Protein AF-G2FXN4-F1 (afdb_monomer)

Radius of gyration: 16.44 Å; Cα contacts (8 Å, |Δi|>4): 459; chains: 1; bounding box: 40×31×46 Å

Solvent-accessible surface area (backbone atoms only — not comparable to full-atom values): 11048 Å² total; per-residue (Å²): 76,41,42,59,73,69,51,55,49,82,74,48,54,89,71,35,27,31,39,30,45,92,84,80,50,72,44,80,38,44,33,86,37,68,79,43,99,90,43,38,45,40,48,39,31,70,80,69,61,80,65,40,38,39,34,42,66,43,56,51,31,51,54,45,22,31,62,72,66,74,49,78,73,44,59,73,35,22,37,45,96,53,98,44,41,26,31,22,12,27,25,36,30,31,38,35,54,93,36,25,49,55,59,50,53,54,30,38,46,75,33,65,45,48,32,43,33,42,28,36,31,83,98,64,55,38,77,40,43,32,66,79,44,51,37,37,40,42,39,52,85,70,82,61,85,43,51,92,61,48,42,76,60,55,67,40,90,54,102,81,66,78,78,67,56,44,44,32,41,28,40,67,99,46,79,38,61,38,95,62,90,47,49,72,68,54,45,52,50,38,40,74,70,54,57,76,66,66,16,45,48,54,95

Structure (mmCIF, N/CA/C/O backbone):
data_AF-G2FXN4-F1
#
_entry.id   AF-G2FXN4-F1
#
loop_
_atom_site.group_PDB
_atom_site.id
_atom_site.type_symbol
_atom_site.label_atom_id
_atom_site.label_alt_id
_atom_site.label_comp_id
_atom_site.label_asym_id
_atom_site.label_entity_id
_atom_site.label_seq_id
_atom_site.pdbx_PDB_ins_code
_atom_site.Cartn_x
_atom_site.Cartn_y
_atom_site.Cartn_z
_atom_site.occupancy
_atom_site.B_iso_or_equiv
_atom_site.auth_seq_id
_atom_site.auth_comp_id
_atom_site.auth_asym_id
_atom_site.auth_atom_id
_atom_site.pdbx_PDB_model_num
ATOM 1 N N . MET A 1 1 ? 15.558 4.363 -4.925 1.00 64.88 1 MET A N 1
ATOM 2 C CA . MET A 1 1 ? 15.495 4.259 -6.384 1.00 64.88 1 MET A CA 1
ATOM 3 C C . MET A 1 1 ? 14.189 3.609 -6.828 1.00 64.88 1 MET A C 1
ATOM 5 O O . MET A 1 1 ? 14.119 2.418 -7.141 1.00 64.88 1 MET A O 1
ATOM 9 N N . GLY A 1 2 ? 13.148 4.441 -6.868 1.00 72.94 2 GLY A N 1
ATOM 10 C CA . GLY A 1 2 ? 11.853 4.092 -7.426 1.00 72.94 2 GLY A CA 1
ATOM 11 C C . GLY A 1 2 ? 11.863 4.111 -8.954 1.00 72.94 2 GLY A C 1
ATOM 12 O O . GLY A 1 2 ? 12.890 4.226 -9.622 1.00 72.94 2 GLY A O 1
ATOM 13 N N . ILE A 1 3 ? 10.685 3.992 -9.548 1.00 83.19 3 ILE A N 1
ATOM 14 C CA . ILE A 1 3 ? 10.522 3.814 -10.998 1.00 83.19 3 ILE A CA 1
ATOM 15 C C . ILE A 1 3 ? 10.944 5.055 -11.769 1.00 83.19 3 ILE A C 1
ATOM 17 O O . ILE A 1 3 ? 11.591 4.939 -12.811 1.00 83.19 3 ILE A O 1
ATOM 21 N N . LYS A 1 4 ? 10.592 6.230 -11.242 1.00 81.75 4 LYS A N 1
ATOM 22 C CA . LYS A 1 4 ? 10.960 7.528 -11.809 1.00 81.75 4 LYS A CA 1
ATOM 23 C C . LYS A 1 4 ? 12.482 7.678 -11.890 1.00 81.75 4 LYS A C 1
ATOM 25 O O . LYS A 1 4 ? 13.001 8.102 -12.916 1.00 81.75 4 LYS A O 1
ATOM 30 N N . ASP A 1 5 ? 13.183 7.218 -10.861 1.00 74.56 5 ASP A N 1
ATOM 31 C CA . ASP A 1 5 ? 14.624 7.400 -10.658 1.00 74.56 5 ASP A CA 1
ATOM 32 C C . ASP A 1 5 ? 15.475 6.581 -11.637 1.00 74.56 5 ASP A C 1
ATOM 34 O O . ASP A 1 5 ? 16.621 6.916 -11.912 1.00 74.56 5 ASP A O 1
ATOM 38 N N . THR A 1 6 ? 14.912 5.498 -12.172 1.00 78.75 6 THR A N 1
ATOM 39 C CA . THR A 1 6 ? 15.615 4.582 -13.088 1.00 78.75 6 THR A CA 1
ATOM 40 C C . THR A 1 6 ? 15.389 4.890 -14.563 1.00 78.75 6 THR A C 1
ATOM 42 O O . THR A 1 6 ? 15.918 4.188 -15.421 1.00 78.75 6 THR A O 1
ATOM 45 N N . GLY A 1 7 ? 14.553 5.881 -14.885 1.00 83.88 7 GLY A N 1
ATOM 46 C CA . GLY A 1 7 ? 14.158 6.162 -16.266 1.00 83.88 7 GLY A CA 1
ATOM 47 C C . GLY A 1 7 ? 13.226 5.111 -16.885 1.00 83.88 7 GLY A C 1
ATOM 48 O O . GLY A 1 7 ? 12.878 5.245 -18.056 1.00 83.88 7 GLY A O 1
ATOM 49 N N . CYS A 1 8 ? 12.752 4.109 -16.123 1.00 89.12 8 CYS A N 1
ATOM 50 C CA . CYS A 1 8 ? 11.816 3.083 -16.616 1.00 89.12 8 CYS A CA 1
ATOM 51 C C . CYS A 1 8 ? 10.561 3.687 -17.277 1.00 89.12 8 CYS A C 1
ATOM 53 O O . CYS A 1 8 ? 9.948 3.061 -18.138 1.00 89.12 8 CYS A O 1
ATOM 55 N N . LEU A 1 9 ? 10.157 4.894 -16.868 1.00 92.19 9 LEU A N 1
ATOM 56 C CA . LEU A 1 9 ? 8.977 5.575 -17.400 1.00 92.19 9 LEU A CA 1
ATOM 57 C C . LEU A 1 9 ? 9.149 6.086 -18.838 1.00 92.19 9 LEU A C 1
ATOM 59 O O . LEU A 1 9 ? 8.148 6.237 -19.534 1.00 92.19 9 LEU A O 1
ATOM 63 N N . ASN A 1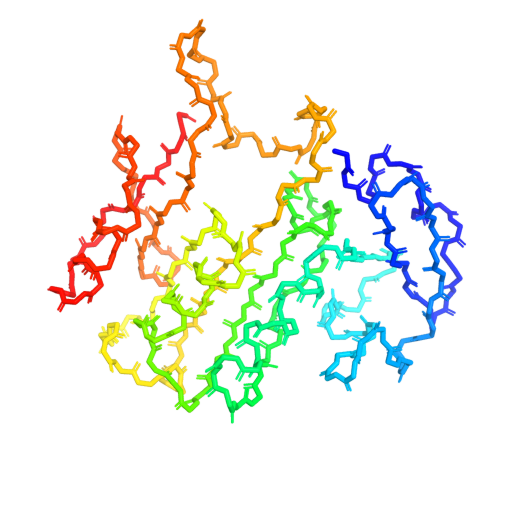 10 ? 10.382 6.315 -19.301 1.00 92.00 10 ASN A N 1
ATOM 64 C CA . ASN A 1 10 ? 10.663 6.934 -20.604 1.00 92.00 10 ASN A CA 1
ATOM 65 C C . ASN A 1 10 ? 10.249 6.061 -21.798 1.00 92.00 10 ASN A C 1
ATOM 67 O O . ASN A 1 10 ? 10.149 6.551 -22.919 1.00 92.00 10 ASN A O 1
ATOM 71 N N . HIS A 1 11 ? 10.019 4.770 -21.562 1.00 89.56 11 HIS A N 1
ATOM 72 C CA . HIS A 1 11 ? 9.787 3.776 -22.608 1.00 89.56 11 HIS A CA 1
ATOM 73 C C . HIS A 1 11 ? 8.454 3.036 -22.447 1.00 89.56 11 HI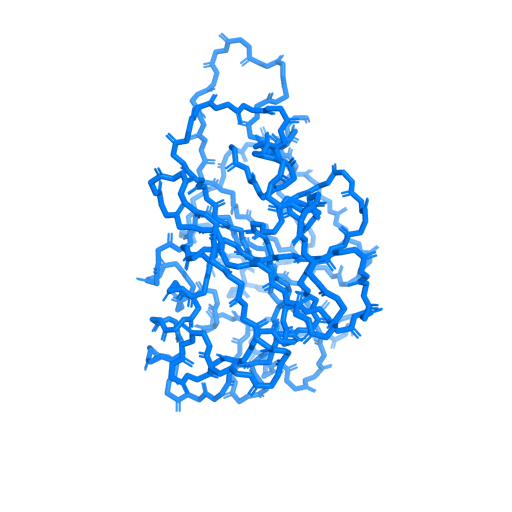S A C 1
ATOM 75 O O . HIS A 1 11 ? 8.253 2.002 -23.078 1.00 89.56 11 HIS A O 1
ATOM 81 N N . VAL A 1 12 ? 7.547 3.529 -21.597 1.00 94.88 12 VAL A N 1
ATOM 82 C CA . VAL A 1 12 ? 6.250 2.880 -21.355 1.00 94.88 12 VAL A CA 1
ATOM 83 C C . VAL A 1 12 ? 5.325 3.111 -22.557 1.00 94.88 12 VAL A C 1
ATOM 85 O O . VAL A 1 12 ? 5.000 4.262 -22.837 1.00 94.88 12 VAL A O 1
ATOM 88 N N . PRO A 1 13 ? 4.850 2.061 -23.254 1.00 95.12 13 PRO A N 1
ATOM 89 C CA . PRO A 1 13 ? 3.877 2.220 -24.336 1.00 95.12 13 PRO A CA 1
ATOM 90 C C . PRO A 1 13 ? 2.484 2.632 -23.825 1.00 95.12 13 PRO A C 1
ATOM 92 O O . PRO A 1 13 ? 2.124 2.374 -22.676 1.00 95.12 13 PRO A O 1
ATOM 95 N N . TYR A 1 14 ? 1.649 3.220 -24.687 1.00 94.81 14 TYR A N 1
ATOM 96 C CA . TYR A 1 14 ? 0.238 3.474 -24.361 1.00 94.81 14 TYR A CA 1
ATOM 97 C C . TYR A 1 14 ? -0.525 2.169 -24.086 1.00 94.81 14 TYR A C 1
ATOM 99 O O . TY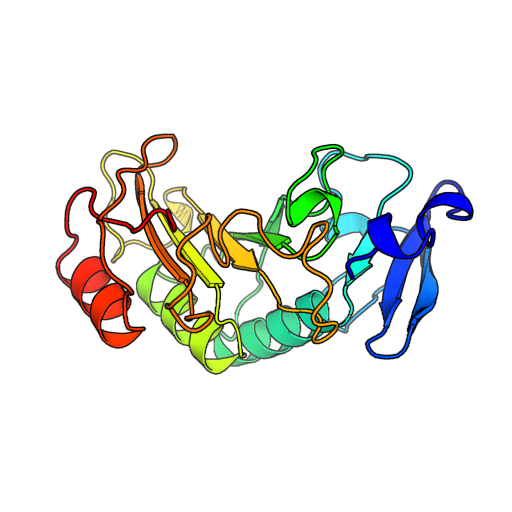R A 1 14 ? -0.375 1.188 -24.812 1.00 94.81 14 TYR A O 1
ATOM 107 N N . GLY A 1 15 ? -1.370 2.164 -23.048 1.00 96.44 15 GLY A N 1
ATOM 108 C CA . GLY A 1 15 ? -2.106 0.971 -22.594 1.00 96.44 15 GLY A CA 1
ATOM 109 C C . GLY A 1 15 ? -1.265 -0.022 -21.782 1.00 96.44 15 GLY A C 1
ATOM 110 O O . GLY A 1 15 ? -1.709 -1.147 -21.521 1.00 96.44 15 GLY A O 1
ATOM 111 N N . TYR A 1 16 ? -0.046 0.381 -21.415 1.00 98.19 16 TYR A N 1
ATOM 112 C CA . TYR A 1 16 ? 0.859 -0.367 -20.560 1.00 98.19 16 TYR A CA 1
ATOM 113 C C . TYR A 1 16 ? 1.250 0.467 -19.339 1.00 98.19 16 TYR A C 1
ATOM 115 O O . TYR A 1 16 ? 1.273 1.700 -19.369 1.00 98.19 16 TYR A O 1
ATOM 123 N N . GLY A 1 17 ? 1.629 -0.240 -18.282 1.00 97.75 17 GLY A N 1
ATOM 124 C CA . GLY A 1 17 ? 2.395 0.296 -17.169 1.00 97.75 17 GLY A CA 1
ATOM 125 C C . GLY A 1 17 ? 3.693 -0.487 -16.991 1.00 97.75 17 GLY A C 1
ATOM 126 O O . GLY A 1 17 ? 3.865 -1.567 -17.566 1.00 97.75 17 GLY A O 1
ATOM 127 N N . VAL A 1 18 ? 4.617 0.053 -16.199 1.00 97.38 18 VAL A N 1
ATOM 128 C CA . VAL A 1 18 ? 5.883 -0.624 -15.888 1.00 97.38 18 VAL A CA 1
ATOM 129 C C . VAL A 1 18 ? 5.902 -1.177 -14.465 1.00 97.38 18 VAL A C 1
ATOM 131 O O . VAL A 1 18 ? 5.624 -0.470 -13.500 1.00 97.38 18 VAL A O 1
ATOM 134 N N . LEU A 1 19 ? 6.263 -2.449 -14.338 1.00 96.44 19 LEU A N 1
ATOM 135 C CA . LEU A 1 19 ? 6.638 -3.094 -13.090 1.00 96.44 19 LEU A CA 1
ATOM 136 C C . LEU A 1 19 ? 8.161 -3.060 -12.967 1.00 96.44 19 LEU A C 1
ATOM 138 O O . LEU A 1 19 ? 8.889 -3.576 -13.818 1.00 96.44 19 LEU A O 1
ATOM 142 N N . ARG A 1 20 ? 8.647 -2.448 -11.899 1.00 93.38 20 ARG A N 1
ATOM 143 C CA . ARG A 1 20 ? 10.072 -2.317 -11.605 1.00 93.38 20 ARG A CA 1
ATOM 144 C C . ARG A 1 20 ? 10.508 -3.445 -10.678 1.00 93.38 20 ARG A C 1
ATOM 146 O O . ARG A 1 20 ? 10.045 -3.503 -9.547 1.00 93.38 20 ARG A O 1
ATOM 153 N N . SER A 1 21 ? 11.416 -4.306 -11.124 1.00 90.50 21 SER A N 1
ATOM 154 C CA . SER A 1 21 ? 11.922 -5.408 -10.297 1.00 90.50 21 SER A CA 1
ATOM 155 C C . SER A 1 21 ? 12.959 -4.963 -9.269 1.00 90.50 21 SER A C 1
ATOM 157 O O . SER A 1 21 ? 13.590 -3.914 -9.429 1.00 90.50 21 SER A O 1
ATOM 159 N N . TYR A 1 22 ? 13.181 -5.804 -8.254 1.00 84.50 22 TYR A N 1
ATOM 160 C CA . TYR A 1 22 ? 14.176 -5.609 -7.186 1.00 84.50 22 TYR A CA 1
ATOM 161 C C . TYR A 1 22 ? 15.592 -5.303 -7.702 1.00 84.50 22 TYR A C 1
ATOM 163 O O . TYR A 1 22 ? 16.347 -4.589 -7.058 1.00 84.50 22 TYR A O 1
ATOM 171 N N . ASN A 1 23 ? 15.959 -5.840 -8.867 1.00 83.94 23 ASN A N 1
ATOM 172 C CA . ASN A 1 23 ? 17.330 -5.857 -9.382 1.00 83.94 23 ASN A CA 1
ATOM 173 C C . ASN A 1 23 ? 17.664 -4.780 -10.423 1.00 83.94 23 ASN A C 1
ATOM 175 O O . ASN A 1 23 ? 18.668 -4.918 -11.116 1.00 83.94 23 ASN A O 1
ATOM 179 N N . GLY A 1 24 ? 16.818 -3.781 -10.653 1.00 84.19 24 GLY A N 1
ATOM 180 C CA . GLY A 1 24 ? 17.130 -2.829 -11.724 1.00 84.19 24 GLY A CA 1
ATOM 181 C C . GLY A 1 24 ? 16.502 -3.148 -13.100 1.00 84.19 24 GLY A C 1
ATOM 182 O O . GLY A 1 24 ? 16.633 -2.346 -14.018 1.00 84.19 24 GLY A O 1
ATOM 183 N N . LYS A 1 25 ? 15.684 -4.199 -13.269 1.00 90.69 25 LYS A N 1
ATOM 184 C CA . LYS A 1 25 ? 14.934 -4.432 -14.529 1.00 90.69 25 LYS A CA 1
ATOM 185 C C . LYS A 1 25 ? 13.533 -3.799 -14.597 1.00 90.69 25 LYS A C 1
ATOM 187 O O . LYS A 1 25 ? 12.820 -3.777 -13.596 1.00 90.69 25 LYS A O 1
ATOM 192 N N . CYS A 1 26 ? 13.158 -3.280 -15.767 1.00 93.69 26 CYS A N 1
ATOM 193 C CA . CYS A 1 26 ? 11.828 -2.734 -16.060 1.00 93.69 26 CYS A CA 1
ATOM 194 C C . CYS A 1 26 ? 11.036 -3.761 -16.888 1.00 93.69 26 CYS A C 1
ATOM 196 O O . CYS A 1 26 ? 11.514 -4.205 -17.932 1.00 93.69 26 CYS A O 1
ATOM 198 N N . HIS A 1 27 ? 9.831 -4.118 -16.454 1.00 96.06 27 HIS A N 1
ATOM 199 C CA . HIS A 1 27 ? 8.947 -5.049 -17.155 1.00 96.06 27 HIS A CA 1
ATOM 200 C C . HIS A 1 27 ? 7.638 -4.349 -17.516 1.00 96.06 27 HIS A C 1
ATOM 202 O O . HIS A 1 27 ? 6.994 -3.769 -16.649 1.00 96.06 27 HIS A O 1
ATOM 208 N N . TYR A 1 28 ? 7.218 -4.409 -18.777 1.00 97.19 28 TYR A N 1
ATOM 209 C CA . TYR A 1 28 ? 6.005 -3.728 -19.237 1.00 97.19 28 TYR A CA 1
ATOM 210 C C . TYR A 1 28 ? 4.825 -4.694 -19.265 1.00 97.19 28 TYR A C 1
ATOM 212 O O . TYR A 1 28 ? 4.910 -5.775 -19.846 1.00 97.19 28 TYR A O 1
ATOM 220 N N . TYR A 1 29 ? 3.714 -4.283 -18.666 1.00 98.25 29 TYR A N 1
ATOM 221 C CA . TYR A 1 29 ? 2.488 -5.070 -18.577 1.00 98.25 29 TYR A CA 1
ATOM 222 C C . TYR A 1 29 ? 1.331 -4.283 -19.170 1.00 98.25 29 TYR A C 1
ATOM 224 O O . TYR A 1 29 ? 1.215 -3.081 -18.928 1.00 98.25 29 TYR A O 1
ATOM 232 N N . ARG A 1 30 ? 0.451 -4.960 -19.917 1.00 98.25 30 ARG A N 1
ATOM 233 C CA . ARG A 1 30 ? -0.806 -4.343 -20.361 1.00 98.25 30 ARG A CA 1
ATOM 234 C C . ARG A 1 30 ? -1.637 -3.962 -19.141 1.00 98.25 30 ARG A C 1
ATOM 236 O O . ARG A 1 30 ? -1.668 -4.706 -18.164 1.00 98.25 30 ARG A O 1
ATOM 243 N N . ASP A 1 31 ? -2.404 -2.885 -19.234 1.00 97.56 31 ASP A N 1
ATOM 244 C CA . ASP A 1 31 ? -3.248 -2.383 -18.141 1.00 97.56 31 ASP A CA 1
ATOM 245 C C . ASP A 1 31 ? -4.131 -3.467 -17.490 1.00 97.56 31 ASP A C 1
ATOM 247 O O . ASP A 1 31 ? -4.274 -3.530 -16.268 1.00 97.56 31 ASP A O 1
ATOM 251 N N . ASN A 1 32 ? -4.708 -4.360 -18.298 1.00 97.50 32 ASN A N 1
ATOM 252 C CA . ASN A 1 32 ? -5.589 -5.434 -17.826 1.00 97.50 32 ASN A CA 1
ATOM 253 C C . ASN A 1 32 ? -4.862 -6.742 -17.467 1.00 97.50 32 ASN A C 1
ATOM 255 O O . ASN A 1 32 ? -5.521 -7.700 -17.056 1.00 97.50 32 ASN A O 1
ATOM 259 N N . GLN A 1 33 ? -3.541 -6.803 -17.632 1.00 98.25 33 GLN A N 1
ATOM 260 C CA . GLN A 1 33 ? -2.742 -7.981 -17.322 1.00 98.25 33 GLN A CA 1
ATOM 261 C C . GLN A 1 33 ? -2.495 -8.074 -15.816 1.00 98.25 33 GLN A C 1
ATOM 263 O O . GLN A 1 33 ? -2.213 -7.076 -15.147 1.00 98.25 33 GLN A O 1
ATOM 268 N N . HIS A 1 34 ? -2.593 -9.293 -15.290 1.00 98.25 34 HIS A N 1
ATOM 269 C CA . HIS A 1 34 ? -2.196 -9.593 -13.922 1.00 98.25 34 HIS A CA 1
ATOM 270 C C . HIS A 1 34 ? -0.680 -9.466 -13.784 1.00 98.25 34 HIS A C 1
ATOM 272 O O . HIS A 1 34 ? 0.069 -10.133 -14.496 1.00 98.25 34 HIS A O 1
ATOM 278 N N . ILE A 1 35 ? -0.248 -8.618 -12.854 1.00 97.50 35 ILE A N 1
ATOM 279 C CA . ILE A 1 35 ? 1.154 -8.522 -12.427 1.00 97.50 35 ILE A CA 1
ATOM 280 C C . ILE A 1 35 ? 1.416 -9.402 -11.203 1.00 97.50 35 ILE A C 1
ATOM 282 O O . ILE A 1 35 ? 2.541 -9.848 -10.985 1.00 97.50 35 ILE A O 1
ATOM 286 N N . ARG A 1 36 ? 0.352 -9.707 -10.449 1.00 97.31 36 ARG A N 1
ATOM 287 C CA . ARG A 1 36 ? 0.251 -10.780 -9.455 1.00 97.31 36 ARG A CA 1
ATOM 288 C C . ARG A 1 36 ? -1.140 -11.403 -9.508 1.00 97.31 36 ARG A C 1
ATOM 290 O O . ARG A 1 36 ? -2.057 -10.838 -10.104 1.00 97.31 36 ARG A O 1
ATOM 297 N N . HIS A 1 37 ? -1.303 -12.563 -8.869 1.00 96.44 37 HIS A N 1
ATOM 298 C CA . HIS A 1 37 ? -2.541 -13.352 -8.913 1.00 96.44 37 HIS A CA 1
ATOM 299 C C . HIS A 1 37 ? -3.796 -12.503 -8.660 1.00 96.44 37 HIS A C 1
ATOM 301 O O . HIS A 1 37 ? -4.785 -12.614 -9.375 1.00 96.44 37 HIS A O 1
ATOM 307 N N . ASN A 1 38 ? -3.717 -11.585 -7.698 1.00 98.00 38 ASN A N 1
ATOM 308 C CA . ASN A 1 38 ? -4.847 -10.782 -7.256 1.00 98.00 38 ASN A CA 1
ATOM 309 C C . ASN A 1 38 ? -4.822 -9.311 -7.696 1.00 98.00 38 ASN A C 1
ATOM 311 O O . ASN A 1 38 ? -5.729 -8.580 -7.302 1.00 98.00 38 ASN A O 1
ATOM 315 N N . PHE A 1 39 ? -3.816 -8.888 -8.469 1.00 98.38 39 PHE A N 1
ATOM 316 C CA . PHE A 1 39 ? -3.625 -7.487 -8.849 1.00 98.38 39 PHE A CA 1
ATOM 317 C C . PHE A 1 39 ? -3.240 -7.335 -10.323 1.00 98.38 39 PHE A C 1
ATOM 319 O O . PHE A 1 39 ? -2.295 -7.962 -10.818 1.00 98.38 39 PHE A O 1
ATOM 326 N N . LYS A 1 40 ? -3.957 -6.457 -11.020 1.00 98.44 40 LYS A N 1
ATOM 327 C CA . LYS A 1 40 ? -3.689 -6.023 -12.395 1.00 98.44 40 LYS A CA 1
ATOM 328 C C . LYS A 1 40 ? -2.896 -4.723 -12.414 1.00 98.44 40 LYS A C 1
ATOM 330 O O . LYS A 1 40 ? -3.004 -3.912 -11.498 1.00 98.44 40 LYS A O 1
ATOM 335 N N . MET A 1 41 ? -2.152 -4.491 -13.497 1.00 98.19 41 MET A N 1
ATOM 336 C CA . MET A 1 41 ? -1.300 -3.302 -13.635 1.00 98.19 41 MET A CA 1
ATOM 337 C C . MET A 1 41 ? -2.078 -1.990 -13.428 1.00 98.19 41 MET A C 1
ATOM 339 O O . MET A 1 41 ? -1.657 -1.135 -12.648 1.00 98.19 41 MET A O 1
ATOM 343 N N . LYS A 1 42 ? -3.258 -1.858 -14.046 1.00 97.69 42 LYS A N 1
ATOM 344 C CA . LYS A 1 42 ? -4.071 -0.632 -13.975 1.00 97.69 42 LYS A CA 1
ATOM 345 C C . LYS A 1 42 ? -4.569 -0.262 -12.579 1.00 97.69 42 LYS A C 1
ATOM 347 O O . LYS A 1 42 ? -4.938 0.889 -12.365 1.00 97.69 42 LYS A O 1
ATOM 352 N N . GLU A 1 43 ? -4.627 -1.212 -11.643 1.00 98.25 43 GLU A N 1
ATOM 353 C CA . GLU A 1 43 ? -5.105 -0.946 -10.276 1.00 98.25 43 GLU A CA 1
ATOM 354 C C . GLU A 1 43 ? -4.189 0.043 -9.551 1.00 98.25 43 GLU A C 1
ATOM 356 O O . GLU A 1 43 ? -4.644 0.833 -8.732 1.00 98.25 43 GLU A O 1
ATOM 361 N N . PHE A 1 44 ? -2.915 0.087 -9.940 1.00 97.88 44 PHE A N 1
ATOM 362 C CA . PHE A 1 44 ? -1.932 1.037 -9.431 1.00 97.88 44 PHE A CA 1
ATOM 363 C C . PHE A 1 44 ? -1.961 2.385 -10.159 1.00 97.88 44 PHE A C 1
ATOM 365 O O . PHE A 1 44 ? -1.082 3.212 -9.943 1.00 97.88 44 PHE A O 1
ATOM 372 N N . ASN A 1 45 ? -2.952 2.642 -11.016 1.00 96.75 45 ASN A N 1
ATOM 373 C CA . ASN A 1 45 ? -3.118 3.912 -11.719 1.00 96.75 45 ASN A CA 1
ATOM 374 C C . ASN A 1 45 ? -4.597 4.309 -11.872 1.00 96.75 45 ASN A C 1
ATOM 376 O O . ASN A 1 45 ? -5.099 4.485 -12.988 1.00 96.75 45 ASN A O 1
ATOM 380 N N . PRO A 1 46 ? -5.324 4.501 -10.757 1.00 93.06 46 PRO A N 1
ATOM 381 C CA . PRO A 1 46 ? -6.739 4.869 -10.808 1.00 93.06 46 PRO A CA 1
ATOM 382 C C . PRO A 1 46 ? -6.969 6.229 -11.486 1.00 93.06 46 PRO A C 1
ATOM 384 O O . PRO A 1 46 ? -8.009 6.440 -12.107 1.00 93.06 46 PRO A O 1
ATOM 387 N N . LYS A 1 47 ? -5.977 7.133 -11.432 1.00 93.00 47 LYS A N 1
ATOM 388 C CA . LYS A 1 47 ? -6.004 8.451 -12.087 1.00 93.00 47 LYS A CA 1
ATOM 389 C C . LYS A 1 47 ? -5.707 8.405 -13.597 1.00 93.00 47 LYS A C 1
ATOM 391 O O . LYS A 1 47 ? -5.731 9.455 -14.231 1.00 93.00 47 LYS A O 1
ATOM 396 N N . ARG A 1 48 ? -5.442 7.224 -14.179 1.00 94.44 48 ARG A N 1
ATOM 397 C CA . ARG A 1 48 ? -5.173 7.017 -15.619 1.00 94.44 48 ARG A CA 1
ATOM 398 C C . ARG A 1 48 ? -4.037 7.892 -16.165 1.00 94.44 48 ARG A C 1
ATOM 400 O O . ARG A 1 48 ? -4.108 8.431 -17.265 1.00 94.44 48 ARG A O 1
ATOM 407 N N . ILE A 1 49 ? -2.980 8.040 -15.377 1.00 93.62 49 ILE A N 1
ATOM 408 C CA . ILE A 1 49 ? -1.785 8.799 -15.736 1.00 93.62 49 ILE A CA 1
ATOM 409 C C . ILE A 1 49 ? -0.931 7.982 -16.708 1.00 93.62 49 ILE A C 1
ATOM 411 O O . ILE A 1 49 ? -0.708 6.795 -16.500 1.00 93.62 49 ILE A O 1
ATOM 415 N N . HIS A 1 50 ? -0.406 8.627 -17.743 1.00 93.88 50 HIS A N 1
ATOM 416 C CA . HIS A 1 50 ? 0.620 8.054 -18.607 1.00 93.88 50 HIS A CA 1
ATOM 417 C C . HIS A 1 50 ? 1.836 8.999 -18.670 1.00 93.88 50 HIS A C 1
ATOM 419 O O . HIS A 1 50 ? 1.626 10.223 -18.741 1.00 93.88 50 HIS A O 1
ATOM 425 N N . PRO A 1 51 ? 3.077 8.469 -18.628 1.00 94.62 51 PRO A N 1
ATOM 426 C CA . PRO A 1 51 ? 3.444 7.095 -18.240 1.00 94.62 51 PRO A CA 1
ATOM 427 C C . PRO A 1 51 ? 3.229 6.837 -16.733 1.00 94.62 51 PRO A C 1
ATOM 429 O O . PRO A 1 51 ? 3.106 7.782 -15.953 1.00 94.62 51 PRO A O 1
ATOM 432 N N . TYR A 1 52 ? 3.179 5.564 -16.320 1.00 96.62 52 TYR A N 1
ATOM 433 C CA . TYR A 1 52 ? 3.066 5.160 -14.910 1.00 96.62 52 TYR A CA 1
ATOM 434 C C . TYR A 1 52 ? 3.766 3.828 -14.635 1.00 96.62 52 TYR A C 1
ATOM 436 O O . TYR A 1 52 ? 3.996 3.029 -15.548 1.00 96.62 52 TYR A O 1
ATOM 444 N N . GLY A 1 53 ? 4.041 3.554 -13.361 1.00 95.62 53 GLY A N 1
ATOM 445 C CA . GLY A 1 53 ? 4.522 2.247 -12.938 1.00 95.62 53 GLY A CA 1
ATOM 446 C C . GLY A 1 53 ? 4.297 1.953 -11.460 1.00 95.62 53 GLY A C 1
ATOM 447 O O . GLY A 1 53 ? 3.916 2.835 -10.692 1.00 95.62 53 GLY A O 1
ATOM 448 N N . VAL A 1 54 ? 4.597 0.713 -11.069 1.00 96.06 54 VAL A N 1
ATOM 449 C CA . VAL A 1 54 ? 4.677 0.272 -9.668 1.00 96.06 54 VAL A CA 1
ATOM 450 C C . VAL A 1 54 ? 5.935 -0.576 -9.388 1.00 96.06 54 VAL A C 1
ATOM 452 O O . VAL A 1 54 ? 6.455 -1.259 -10.272 1.00 96.06 54 VAL A O 1
ATOM 455 N N . MET A 1 55 ? 6.472 -0.492 -8.171 1.00 93.12 55 MET A N 1
ATOM 456 C CA . MET A 1 55 ? 7.579 -1.325 -7.706 1.00 93.12 55 MET A CA 1
ATOM 457 C C . MET A 1 55 ? 7.088 -2.737 -7.396 1.00 93.12 55 MET A C 1
ATOM 459 O O . MET A 1 55 ? 6.099 -2.919 -6.691 1.00 93.12 55 MET A O 1
ATOM 463 N N . GLU A 1 56 ? 7.816 -3.745 -7.867 1.00 94.50 56 GLU A N 1
ATOM 464 C CA . GLU A 1 56 ? 7.482 -5.158 -7.678 1.00 94.50 56 GLU A CA 1
ATOM 465 C C . GLU A 1 56 ? 7.305 -5.520 -6.202 1.00 94.50 56 GLU A C 1
ATOM 467 O O . GLU A 1 56 ? 6.334 -6.184 -5.841 1.00 94.50 56 GLU A O 1
ATOM 472 N N . LYS A 1 57 ? 8.169 -4.976 -5.340 1.00 92.69 57 LYS A N 1
ATOM 473 C CA . LYS A 1 57 ? 8.086 -5.148 -3.889 1.00 92.69 57 LYS A CA 1
ATOM 474 C C . LYS A 1 57 ? 6.748 -4.698 -3.295 1.00 92.69 57 LYS A C 1
ATOM 476 O O . LYS A 1 57 ? 6.201 -5.406 -2.455 1.00 92.69 57 LYS A O 1
ATOM 481 N N . LEU A 1 58 ? 6.204 -3.560 -3.737 1.00 94.50 58 LEU A N 1
ATOM 482 C CA . LEU A 1 58 ? 4.909 -3.065 -3.254 1.00 94.50 58 LEU A CA 1
ATOM 483 C C . LEU A 1 58 ? 3.797 -4.063 -3.580 1.00 94.50 58 LEU A C 1
ATOM 485 O O . LEU A 1 58 ? 2.972 -4.390 -2.731 1.00 94.50 58 LEU A O 1
ATOM 489 N N . VAL A 1 59 ? 3.801 -4.581 -4.807 1.00 97.50 59 VAL A N 1
ATOM 490 C CA . VAL A 1 59 ? 2.788 -5.530 -5.277 1.00 97.50 59 VAL A CA 1
ATOM 491 C C . VAL A 1 59 ? 2.918 -6.877 -4.560 1.00 97.50 59 VAL A C 1
ATOM 493 O O . VAL A 1 59 ? 1.904 -7.468 -4.188 1.00 97.50 59 VAL A O 1
ATOM 496 N N . ASP A 1 60 ? 4.144 -7.351 -4.329 1.00 96.38 60 ASP A N 1
ATOM 497 C CA . ASP A 1 60 ? 4.414 -8.573 -3.563 1.00 96.38 60 ASP A CA 1
ATOM 498 C C . ASP A 1 60 ? 3.921 -8.469 -2.123 1.00 96.38 60 ASP A C 1
ATOM 500 O O . ASP A 1 60 ? 3.243 -9.374 -1.630 1.00 96.38 60 ASP A O 1
ATOM 504 N N . ASP A 1 61 ? 4.231 -7.367 -1.445 1.00 96.19 61 ASP A N 1
ATOM 505 C CA . ASP A 1 61 ? 3.846 -7.181 -0.050 1.00 96.19 61 ASP A CA 1
ATOM 506 C C . ASP A 1 61 ? 2.322 -6.977 0.073 1.00 96.19 61 ASP A C 1
ATOM 508 O O . ASP A 1 61 ? 1.697 -7.570 0.954 1.00 96.19 61 ASP A O 1
ATOM 512 N N . LEU A 1 62 ? 1.667 -6.295 -0.877 1.00 98.31 62 LEU A N 1
ATOM 513 C CA . LEU A 1 62 ? 0.197 -6.259 -0.966 1.00 98.31 62 LEU A CA 1
ATOM 514 C C . LEU A 1 62 ? -0.414 -7.645 -1.224 1.00 98.31 62 LEU A C 1
ATOM 516 O O . LEU A 1 62 ? -1.466 -7.981 -0.677 1.00 98.31 62 LEU A O 1
ATOM 520 N N . GLN A 1 63 ? 0.228 -8.478 -2.046 1.00 98.25 63 GLN A N 1
ATOM 521 C CA . GLN A 1 63 ? -0.225 -9.842 -2.324 1.00 98.25 63 GLN A CA 1
ATOM 522 C C . GLN A 1 63 ? -0.129 -10.731 -1.078 1.00 98.25 63 GLN A C 1
ATOM 524 O O . GLN A 1 63 ? -1.077 -11.470 -0.800 1.00 98.25 63 GLN A O 1
ATOM 529 N N . LYS A 1 64 ? 0.953 -10.624 -0.296 1.00 98.12 64 LYS A N 1
ATOM 530 C CA . LYS A 1 64 ? 1.084 -11.283 1.017 1.00 98.12 64 LYS A CA 1
ATOM 531 C C . LYS A 1 64 ? 0.018 -10.787 1.989 1.00 98.12 64 LYS A C 1
ATOM 533 O O . LYS A 1 64 ? -0.689 -11.593 2.589 1.00 98.12 64 LYS A O 1
ATOM 538 N N . MET A 1 65 ? -0.151 -9.470 2.089 1.00 98.25 65 MET A N 1
ATOM 539 C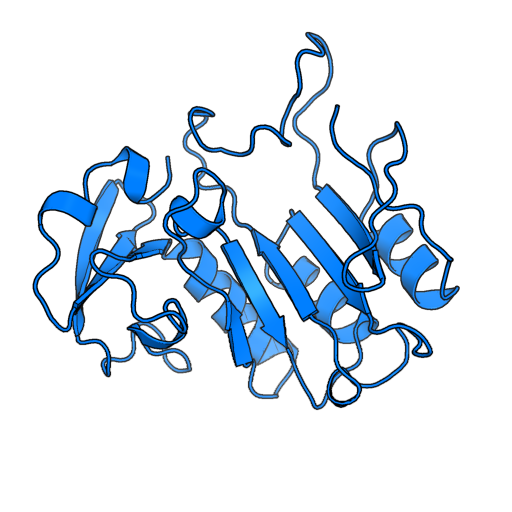 CA . MET A 1 65 ? -1.156 -8.840 2.943 1.00 98.25 65 MET A CA 1
ATOM 540 C C . MET A 1 65 ? -2.571 -9.327 2.614 1.00 98.25 65 MET A C 1
ATOM 542 O O . MET A 1 65 ? -3.347 -9.640 3.516 1.00 98.25 65 MET A O 1
ATOM 546 N N . ARG A 1 66 ? -2.908 -9.462 1.326 1.00 98.31 66 ARG A N 1
ATOM 547 C CA . ARG A 1 66 ? -4.206 -9.991 0.891 1.00 98.31 66 ARG A CA 1
ATOM 548 C C . ARG A 1 66 ? -4.432 -11.426 1.360 1.00 98.31 66 ARG A C 1
ATOM 550 O O . ARG A 1 66 ? -5.543 -11.746 1.778 1.00 98.31 66 ARG A O 1
ATOM 557 N N . TYR A 1 67 ? -3.404 -12.275 1.319 1.00 98.31 67 TYR A N 1
ATOM 558 C CA . TYR A 1 67 ? -3.499 -13.635 1.852 1.00 98.31 67 TYR A CA 1
ATOM 559 C C . TYR A 1 67 ? -3.709 -13.645 3.369 1.00 98.31 67 TYR A C 1
ATOM 561 O O . TYR A 1 67 ? -4.580 -14.369 3.840 1.00 98.31 67 TYR A O 1
ATOM 569 N N . LEU A 1 68 ? -3.001 -12.791 4.117 1.00 98.19 68 LEU A N 1
ATOM 570 C CA . LEU A 1 68 ? -3.182 -12.652 5.569 1.00 98.19 68 LEU A CA 1
ATOM 571 C C . LEU A 1 68 ? -4.598 -12.187 5.942 1.00 98.19 68 LEU A C 1
ATOM 573 O O . LEU A 1 68 ? -5.183 -12.661 6.912 1.00 98.19 68 LEU A O 1
ATOM 577 N N . LEU A 1 69 ? -5.171 -11.263 5.168 1.00 98.06 69 LEU A N 1
ATOM 578 C CA . LEU A 1 69 ? -6.508 -10.727 5.434 1.00 98.06 69 LEU A CA 1
ATOM 579 C C . LEU A 1 69 ? -7.632 -11.686 5.017 1.00 98.06 69 LEU A C 1
ATOM 581 O O . LEU A 1 69 ? -8.735 -11.599 5.568 1.00 98.06 69 LEU A O 1
ATOM 585 N N . GLY A 1 70 ? -7.387 -12.561 4.038 1.00 98.00 70 GLY A N 1
ATOM 586 C CA . GLY A 1 70 ? -8.386 -13.483 3.488 1.00 98.00 70 GLY A CA 1
ATOM 587 C C . GLY A 1 70 ? -9.534 -12.790 2.740 1.00 98.00 70 GLY A C 1
ATOM 588 O O . GLY A 1 70 ? -10.578 -13.395 2.510 1.00 98.00 70 GLY A O 1
ATOM 589 N N . VAL A 1 71 ? -9.381 -11.512 2.380 1.00 98.12 71 VAL A N 1
ATOM 590 C CA . VAL A 1 71 ? -10.393 -10.708 1.674 1.00 98.12 71 VAL A CA 1
ATOM 591 C C . VAL A 1 71 ? -9.739 -9.805 0.620 1.00 98.12 71 VAL A C 1
ATOM 593 O O . VAL A 1 71 ? -8.552 -9.503 0.741 1.00 98.12 71 VAL A O 1
ATOM 596 N N . PRO A 1 72 ? -10.476 -9.353 -0.414 1.00 97.94 72 PRO A N 1
ATOM 597 C CA . PRO A 1 72 ? -9.935 -8.438 -1.417 1.00 97.94 72 PRO A CA 1
ATOM 598 C C . PRO A 1 72 ? -9.436 -7.112 -0.825 1.00 97.94 72 PRO A C 1
ATOM 600 O O . PRO A 1 72 ? -10.077 -6.539 0.055 1.00 97.94 72 PRO A O 1
ATOM 603 N N . ILE A 1 73 ? -8.323 -6.617 -1.371 1.00 98.50 73 ILE A N 1
ATOM 604 C CA . ILE A 1 73 ? -7.778 -5.275 -1.127 1.00 98.50 73 ILE A CA 1
ATOM 605 C C . ILE A 1 73 ? -8.098 -4.417 -2.351 1.00 98.50 73 ILE A C 1
ATOM 607 O O . ILE A 1 73 ? -7.908 -4.877 -3.476 1.00 98.50 73 ILE A O 1
ATOM 611 N N . ILE A 1 74 ? -8.566 -3.189 -2.134 1.00 98.12 74 ILE A N 1
ATOM 612 C CA . ILE A 1 74 ? -8.831 -2.208 -3.190 1.00 98.12 74 ILE A CA 1
ATOM 613 C C . ILE A 1 74 ? -7.735 -1.146 -3.135 1.00 98.12 74 ILE A C 1
ATOM 615 O O . ILE A 1 74 ? -7.590 -0.476 -2.115 1.00 98.12 74 ILE A O 1
ATOM 619 N N . VAL A 1 75 ? -6.995 -0.967 -4.230 1.00 98.06 75 VAL A N 1
ATOM 620 C CA . VAL A 1 75 ? -6.041 0.142 -4.3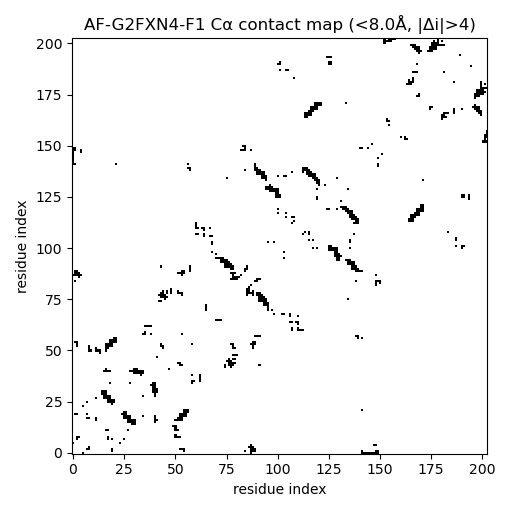82 1.00 98.06 75 VAL A CA 1
ATOM 621 C C . VAL A 1 75 ? -6.818 1.396 -4.784 1.00 98.06 75 VAL A C 1
ATOM 623 O O . VAL A 1 75 ? -7.330 1.496 -5.897 1.00 98.06 75 VAL A O 1
ATOM 626 N N . THR A 1 76 ? -6.951 2.347 -3.861 1.00 96.12 76 THR A N 1
ATOM 627 C CA . THR A 1 76 ? -7.677 3.609 -4.080 1.00 96.12 76 THR A CA 1
ATOM 628 C C . THR A 1 76 ? -6.777 4.702 -4.647 1.00 96.12 76 THR A C 1
ATOM 630 O O . THR A 1 76 ? -7.255 5.602 -5.337 1.00 96.12 76 THR A O 1
ATOM 633 N N . SER A 1 77 ? -5.468 4.611 -4.408 1.00 95.19 77 SER A N 1
ATOM 634 C CA . SER A 1 77 ? -4.446 5.431 -5.057 1.00 95.19 77 SER A CA 1
ATOM 635 C C . SER A 1 77 ? -3.176 4.618 -5.263 1.00 95.19 77 SER A C 1
ATOM 637 O O . SER A 1 77 ? -2.740 3.920 -4.359 1.00 95.19 77 SER A O 1
ATOM 639 N N . GLY A 1 78 ? -2.548 4.765 -6.427 1.00 94.81 78 GLY A N 1
ATOM 640 C CA . GLY A 1 78 ? -1.223 4.221 -6.722 1.00 94.81 78 GLY A CA 1
ATOM 641 C C . GLY A 1 78 ? -0.325 5.330 -7.256 1.00 94.81 78 GLY A C 1
ATOM 642 O O . GLY A 1 78 ? -0.148 6.345 -6.591 1.00 94.81 78 GLY A O 1
ATOM 643 N N . TYR A 1 79 ? 0.179 5.178 -8.474 1.00 94.75 79 TYR A N 1
ATOM 644 C CA . TYR A 1 79 ? 1.042 6.146 -9.137 1.00 94.75 79 TYR A CA 1
ATOM 645 C C . TYR A 1 79 ? 0.416 7.551 -9.251 1.00 94.75 79 TYR A C 1
ATOM 647 O O . TYR A 1 79 ? -0.770 7.707 -9.563 1.00 94.75 79 TYR A O 1
ATOM 655 N N . ARG A 1 80 ? 1.238 8.588 -9.039 1.00 91.56 80 ARG A N 1
ATOM 656 C CA . ARG A 1 80 ? 0.890 10.016 -9.184 1.00 91.56 80 ARG A CA 1
ATOM 657 C C . ARG A 1 80 ? 1.996 10.750 -9.956 1.00 91.56 80 ARG A C 1
ATOM 659 O O . ARG A 1 80 ? 3.113 10.271 -10.033 1.00 91.56 80 ARG A O 1
ATOM 666 N N . ARG A 1 81 ? 1.719 11.928 -10.532 1.00 85.50 81 ARG A N 1
ATOM 667 C CA . ARG A 1 81 ? 2.770 12.762 -11.175 1.00 85.50 81 ARG A CA 1
ATOM 668 C C . ARG A 1 81 ? 3.635 13.534 -10.171 1.00 85.50 81 ARG A C 1
ATOM 670 O O . ARG A 1 81 ? 4.615 14.164 -10.557 1.00 85.50 81 ARG A O 1
ATOM 677 N N . GLU A 1 82 ? 3.235 13.505 -8.907 1.00 80.81 82 GLU A N 1
ATOM 678 C CA . GLU A 1 82 ? 3.870 14.210 -7.802 1.00 80.81 82 GLU A CA 1
ATOM 679 C C . GLU A 1 82 ? 5.274 13.672 -7.518 1.00 80.81 82 GLU A C 1
ATOM 681 O O . GLU A 1 82 ? 5.659 12.580 -7.932 1.00 80.81 82 GLU A O 1
ATOM 686 N N . SER A 1 83 ? 6.052 14.461 -6.793 1.00 72.62 83 SER A N 1
ATOM 687 C CA . SER A 1 83 ? 7.411 14.112 -6.407 1.00 72.62 83 SER A CA 1
ATOM 688 C C . SER A 1 83 ? 7.437 13.548 -4.988 1.00 72.62 83 SER A C 1
ATOM 690 O O . SER A 1 83 ? 7.990 14.129 -4.069 1.00 72.62 83 SER A O 1
ATOM 692 N N . ASN A 1 84 ? 6.741 12.425 -4.817 1.00 77.81 84 ASN A N 1
ATOM 693 C CA . ASN A 1 84 ? 6.563 11.701 -3.559 1.00 77.81 84 ASN A CA 1
ATOM 694 C C . ASN A 1 84 ? 6.624 10.177 -3.819 1.00 77.81 84 ASN A C 1
ATOM 696 O O . ASN A 1 84 ? 6.710 9.764 -4.983 1.00 77.81 84 ASN A O 1
ATOM 700 N N . PRO A 1 85 ? 6.551 9.319 -2.783 1.00 84.94 85 PRO A N 1
ATOM 701 C CA . PRO A 1 85 ? 6.581 7.865 -2.955 1.00 84.94 85 PRO A CA 1
ATOM 702 C C . PRO A 1 85 ? 5.554 7.316 -3.962 1.00 84.94 85 PRO A C 1
ATOM 704 O O . PRO A 1 85 ? 5.847 6.356 -4.679 1.00 84.94 85 PRO A O 1
ATOM 707 N N . HIS A 1 86 ? 4.388 7.958 -4.122 1.00 90.56 86 HIS A N 1
ATOM 708 C CA . HIS A 1 86 ? 3.437 7.586 -5.175 1.00 90.56 86 HIS A CA 1
ATOM 709 C C . HIS A 1 86 ? 3.997 7.832 -6.579 1.00 90.56 86 HIS A C 1
ATOM 711 O O . HIS A 1 86 ? 3.873 6.963 -7.440 1.00 90.56 86 HIS A O 1
ATOM 717 N N . GLY A 1 87 ? 4.627 8.979 -6.840 1.00 88.06 87 GLY A N 1
ATOM 718 C CA . GLY A 1 87 ? 5.261 9.237 -8.139 1.00 88.06 87 GLY A CA 1
ATOM 719 C C . GLY A 1 87 ? 6.538 8.447 -8.392 1.00 88.06 87 GLY A C 1
ATOM 720 O O . GLY A 1 87 ? 6.928 8.252 -9.541 1.00 88.06 87 GLY A O 1
ATOM 721 N N . ALA A 1 88 ? 7.145 7.903 -7.342 1.00 87.12 88 ALA A N 1
ATOM 722 C CA . ALA A 1 88 ? 8.191 6.896 -7.455 1.00 87.12 88 ALA A CA 1
ATOM 723 C C . ALA A 1 88 ? 7.633 5.475 -7.694 1.00 87.12 88 ALA A C 1
ATOM 725 O O . ALA A 1 88 ? 8.410 4.559 -7.957 1.00 87.12 88 ALA A O 1
ATOM 726 N N . GLY A 1 89 ? 6.310 5.269 -7.625 1.00 92.06 89 GLY A N 1
ATOM 727 C CA . GLY A 1 89 ? 5.673 3.951 -7.726 1.00 92.06 89 GLY A CA 1
ATOM 728 C C . GLY A 1 89 ? 5.943 3.038 -6.521 1.00 92.06 89 GLY A C 1
ATOM 729 O O . GLY A 1 89 ? 5.860 1.818 -6.651 1.00 92.06 89 GLY A O 1
ATOM 730 N N . LEU A 1 90 ? 6.294 3.622 -5.373 1.00 90.75 90 LEU A N 1
ATOM 731 C CA . LEU A 1 90 ? 6.656 2.936 -4.127 1.00 90.75 90 LEU A CA 1
ATOM 732 C C . LEU A 1 90 ? 5.514 2.900 -3.101 1.00 90.75 90 LEU A C 1
ATOM 734 O O . LEU A 1 90 ? 5.626 2.175 -2.117 1.00 90.75 90 LEU A O 1
ATOM 738 N N . ALA A 1 91 ? 4.432 3.641 -3.350 1.00 92.06 91 ALA A N 1
ATOM 739 C CA . ALA A 1 91 ? 3.328 3.838 -2.417 1.00 92.06 91 ALA A CA 1
ATOM 740 C C . ALA A 1 91 ? 1.960 3.485 -2.998 1.00 92.06 91 ALA A C 1
ATOM 742 O O . ALA A 1 91 ? 1.687 3.708 -4.188 1.00 92.06 91 ALA A O 1
ATOM 743 N N . ALA A 1 92 ? 1.064 3.023 -2.130 1.00 96.25 92 ALA A N 1
ATOM 744 C CA . ALA A 1 92 ? -0.349 2.858 -2.433 1.00 96.25 92 ALA A CA 1
ATOM 745 C C . ALA A 1 92 ? -1.234 3.239 -1.240 1.00 96.25 92 ALA A C 1
ATOM 747 O O . ALA A 1 92 ? -0.957 2.865 -0.104 1.00 96.25 92 ALA A O 1
ATOM 748 N N . ASP A 1 93 ? -2.355 3.898 -1.536 1.00 96.38 93 ASP A N 1
ATOM 749 C CA . ASP A 1 93 ? -3.465 4.016 -0.593 1.00 96.38 93 ASP A CA 1
ATOM 750 C C . ASP A 1 93 ? -4.431 2.877 -0.875 1.00 96.38 93 ASP A C 1
ATOM 752 O O . ASP A 1 93 ? -4.835 2.666 -2.028 1.00 96.38 93 ASP A O 1
ATOM 756 N N . ILE A 1 94 ? -4.824 2.164 0.173 1.00 98.19 94 ILE A N 1
ATOM 757 C CA . ILE A 1 94 ? -5.720 1.020 0.068 1.00 98.19 94 ILE A CA 1
ATOM 758 C C . ILE A 1 94 ? -6.945 1.157 0.965 1.00 98.19 94 ILE A C 1
ATOM 760 O O . ILE A 1 94 ? -6.918 1.796 2.019 1.00 98.19 94 ILE A O 1
ATOM 764 N N . THR A 1 95 ? -8.012 0.463 0.581 1.00 97.75 95 THR A N 1
ATOM 765 C CA . THR A 1 95 ? -9.131 0.156 1.469 1.00 97.75 95 THR A CA 1
ATOM 766 C C . THR A 1 95 ? -9.450 -1.336 1.451 1.00 97.75 95 THR A C 1
ATOM 768 O O . THR A 1 95 ? -9.310 -2.013 0.429 1.00 97.75 95 THR A O 1
ATOM 771 N N . VAL A 1 96 ? -9.878 -1.863 2.598 1.00 98.19 96 VAL A N 1
ATOM 772 C CA . VAL A 1 96 ? -10.249 -3.274 2.775 1.00 98.19 96 VAL A CA 1
ATOM 773 C C . VAL A 1 96 ? -11.624 -3.321 3.446 1.00 98.19 96 VAL A C 1
ATOM 775 O O . VAL A 1 96 ? -11.713 -3.448 4.667 1.00 98.19 96 VAL A O 1
ATOM 778 N N . PRO A 1 97 ? -12.728 -3.214 2.683 1.00 96.88 97 PRO A N 1
ATOM 779 C CA . PRO A 1 97 ? -14.050 -2.904 3.241 1.00 96.88 97 PRO A CA 1
ATOM 780 C C . PRO A 1 97 ? -14.554 -3.876 4.316 1.00 96.88 97 PRO A C 1
ATOM 782 O O . PRO A 1 97 ? -15.363 -3.502 5.156 1.00 96.88 97 PRO A O 1
ATOM 785 N N . ARG A 1 98 ? -14.079 -5.128 4.298 1.00 97.81 98 ARG A N 1
ATOM 786 C CA . ARG A 1 98 ? -14.487 -6.202 5.222 1.00 97.81 98 ARG A CA 1
ATOM 787 C C . ARG A 1 98 ? -13.591 -6.335 6.459 1.00 97.81 98 ARG A C 1
ATOM 789 O O . ARG A 1 98 ? -13.691 -7.337 7.164 1.00 97.81 98 ARG A O 1
ATOM 796 N N . LYS A 1 99 ? -12.682 -5.389 6.693 1.00 98.31 99 LYS A N 1
ATOM 797 C CA . LYS A 1 99 ? -11.730 -5.402 7.811 1.00 98.31 99 LYS A CA 1
ATOM 798 C C . LYS A 1 99 ? -11.684 -4.038 8.478 1.00 98.31 99 LYS A C 1
ATOM 800 O O . LYS A 1 99 ? -11.967 -3.027 7.836 1.00 98.31 99 LYS A O 1
ATOM 805 N N . SER A 1 100 ? -11.360 -4.018 9.765 1.00 97.94 100 SER A N 1
ATOM 806 C CA . SER A 1 100 ? -11.119 -2.764 10.475 1.00 97.94 100 SER A CA 1
ATOM 807 C C . SER A 1 100 ? -9.747 -2.188 10.144 1.00 97.94 100 SER A C 1
ATOM 809 O O . SER A 1 100 ? -8.854 -2.906 9.692 1.00 97.94 100 SER A O 1
ATOM 811 N N . PHE A 1 101 ? -9.555 -0.898 10.414 1.00 96.25 101 PHE A N 1
ATOM 812 C CA . PHE A 1 101 ? -8.253 -0.250 10.241 1.00 96.25 101 PHE A CA 1
ATOM 813 C C . PHE A 1 101 ? -7.152 -0.942 11.051 1.00 96.25 101 PHE A C 1
ATOM 815 O O . PHE A 1 101 ? -6.049 -1.133 10.550 1.00 96.25 101 PHE A O 1
ATOM 822 N N . ILE A 1 102 ? -7.475 -1.380 12.273 1.00 96.75 102 ILE A N 1
ATOM 823 C CA . ILE A 1 102 ? -6.562 -2.125 13.152 1.00 96.75 102 ILE A CA 1
ATOM 824 C C . ILE A 1 102 ? -6.101 -3.430 12.489 1.00 96.75 102 ILE A C 1
ATOM 826 O O . ILE A 1 102 ? -4.901 -3.665 12.372 1.00 96.75 102 ILE A O 1
ATOM 830 N N . GLN A 1 103 ? -7.040 -4.243 11.991 1.00 98.38 103 GLN A N 1
ATOM 831 C CA . GLN A 1 103 ? -6.719 -5.516 11.330 1.00 98.38 103 GLN A CA 1
ATOM 832 C C . GLN A 1 103 ? -5.863 -5.313 10.075 1.00 98.38 103 GLN A C 1
ATOM 834 O O . GLN A 1 103 ? -4.993 -6.124 9.762 1.00 98.38 103 GLN A O 1
ATOM 839 N N . VAL A 1 104 ? -6.124 -4.234 9.338 1.00 98.25 104 VAL A N 1
ATOM 840 C CA . VAL A 1 104 ? -5.389 -3.887 8.118 1.00 98.25 104 VAL A CA 1
ATOM 841 C C . VAL A 1 104 ? -3.974 -3.419 8.454 1.00 98.25 104 VAL A C 1
ATOM 843 O O . VAL A 1 104 ? -3.035 -3.861 7.799 1.00 98.25 104 VAL A O 1
ATOM 846 N N . ALA A 1 105 ? -3.793 -2.610 9.500 1.00 96.25 105 ALA A N 1
ATOM 847 C CA . ALA A 1 105 ? -2.474 -2.190 9.970 1.00 96.25 105 ALA A CA 1
ATOM 848 C C . ALA A 1 105 ? -1.625 -3.376 10.473 1.00 96.25 105 ALA A C 1
ATOM 850 O O . ALA A 1 105 ? -0.458 -3.491 10.098 1.00 96.25 105 ALA A O 1
ATOM 851 N N . GLU A 1 106 ? -2.210 -4.293 11.254 1.00 97.12 106 GLU A N 1
ATOM 852 C CA . GLU A 1 106 ? -1.552 -5.539 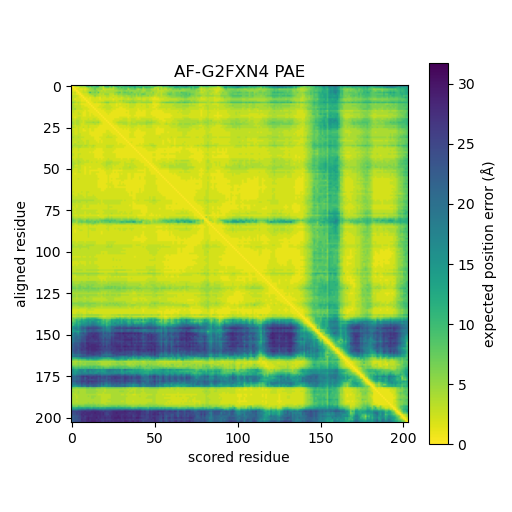11.689 1.00 97.12 106 GLU A CA 1
ATOM 853 C C . GLU A 1 106 ? -1.124 -6.394 10.490 1.00 97.12 106 GLU A C 1
ATOM 855 O O . GLU A 1 106 ? 0.038 -6.793 10.389 1.00 97.12 106 GLU A O 1
ATOM 860 N N . ALA A 1 107 ? -2.021 -6.618 9.526 1.00 98.19 107 ALA A N 1
ATOM 861 C CA . ALA A 1 107 ? -1.690 -7.389 8.331 1.00 98.19 107 ALA A CA 1
ATOM 862 C C . ALA A 1 107 ? -0.608 -6.722 7.470 1.00 9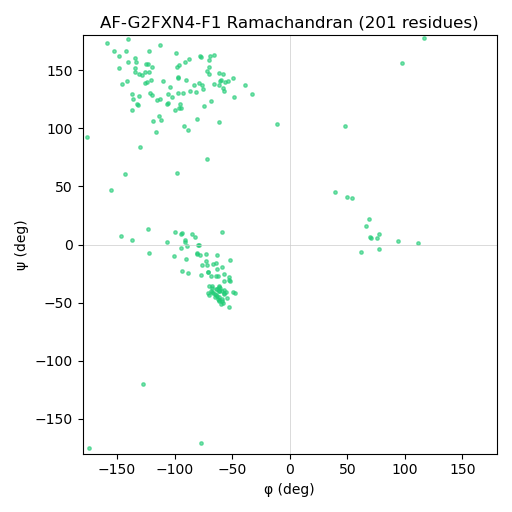8.19 107 ALA A C 1
ATOM 864 O O . ALA A 1 107 ? 0.253 -7.421 6.939 1.00 98.19 107 ALA A O 1
ATOM 865 N N . ALA A 1 108 ? -0.620 -5.392 7.341 1.00 96.69 108 ALA A N 1
ATOM 866 C CA . ALA A 1 108 ? 0.411 -4.656 6.616 1.00 96.69 108 ALA A CA 1
ATOM 867 C C . ALA A 1 108 ? 1.792 -4.842 7.265 1.00 96.69 108 ALA A C 1
ATOM 869 O O . ALA A 1 108 ? 2.764 -5.184 6.587 1.00 96.69 108 ALA A O 1
ATOM 870 N N . TYR A 1 109 ? 1.878 -4.704 8.589 1.00 93.56 109 TYR A N 1
ATOM 871 C CA . TYR A 1 109 ? 3.124 -4.921 9.322 1.00 93.56 109 TYR A CA 1
ATOM 872 C C . TYR A 1 109 ? 3.671 -6.344 9.127 1.00 93.56 109 TYR A C 1
ATOM 874 O O . TYR A 1 109 ? 4.852 -6.522 8.798 1.00 93.56 109 TYR A O 1
ATOM 882 N N . HIS A 1 110 ? 2.806 -7.356 9.250 1.00 94.81 110 HIS A N 1
ATOM 883 C CA . HIS A 1 110 ? 3.167 -8.761 9.037 1.00 94.81 110 HIS A CA 1
ATOM 884 C C . HIS A 1 110 ? 3.503 -9.093 7.578 1.00 94.81 110 HIS A C 1
ATOM 886 O O . HIS A 1 110 ? 4.312 -9.985 7.328 1.00 94.81 110 HIS A O 1
ATOM 892 N N . ALA A 1 111 ? 2.948 -8.359 6.612 1.00 94.69 111 ALA A N 1
ATOM 893 C CA . ALA A 1 111 ? 3.298 -8.493 5.201 1.00 94.69 111 ALA A CA 1
ATOM 894 C C . ALA A 1 111 ? 4.681 -7.914 4.856 1.00 94.69 111 ALA A C 1
ATOM 896 O O . ALA A 1 111 ? 5.217 -8.223 3.792 1.00 94.69 111 ALA A O 1
ATOM 897 N N . GLY A 1 112 ? 5.274 -7.123 5.756 1.00 89.00 112 GLY A N 1
ATOM 898 C CA . GLY A 1 112 ? 6.610 -6.548 5.592 1.00 89.00 112 GLY A CA 1
ATOM 899 C C . GLY A 1 112 ? 6.630 -5.034 5.407 1.00 89.00 112 GLY A C 1
ATOM 900 O O . GLY A 1 112 ? 7.718 -4.470 5.286 1.00 89.00 112 GLY A O 1
ATOM 901 N N . PHE A 1 113 ? 5.474 -4.362 5.438 1.00 87.88 113 PHE A N 1
ATOM 902 C CA . PHE A 1 113 ? 5.434 -2.904 5.407 1.00 87.88 113 PHE A CA 1
ATOM 903 C C . PHE A 1 113 ? 6.048 -2.327 6.682 1.00 87.88 113 PHE A C 1
ATOM 905 O O . PHE A 1 113 ? 5.848 -2.829 7.793 1.00 87.88 113 PHE A O 1
ATOM 912 N N . ARG A 1 114 ? 6.843 -1.274 6.506 1.00 81.81 114 ARG A N 1
ATOM 913 C CA . ARG A 1 114 ? 7.495 -0.531 7.596 1.00 81.81 114 ARG A CA 1
ATOM 914 C C . ARG A 1 114 ? 7.119 0.945 7.600 1.00 81.81 114 ARG A C 1
ATOM 916 O O . ARG A 1 114 ? 7.453 1.631 8.554 1.00 81.81 114 ARG A O 1
ATOM 923 N N . ARG A 1 115 ? 6.407 1.398 6.569 1.00 82.44 115 ARG A N 1
ATOM 924 C CA . ARG A 1 115 ? 5.761 2.703 6.489 1.00 82.44 115 ARG A CA 1
ATOM 925 C C . ARG A 1 115 ? 4.259 2.472 6.344 1.00 82.44 115 ARG A C 1
ATOM 927 O O . ARG A 1 115 ? 3.819 1.962 5.315 1.00 82.44 115 ARG A O 1
ATOM 934 N N . ILE A 1 116 ? 3.513 2.730 7.414 1.00 87.69 116 ILE A N 1
ATOM 935 C CA . ILE A 1 116 ? 2.068 2.482 7.499 1.00 87.69 116 ILE A CA 1
ATOM 936 C C . ILE A 1 116 ? 1.408 3.727 8.078 1.00 87.69 116 ILE A C 1
ATOM 938 O O . ILE A 1 116 ? 1.699 4.113 9.211 1.00 87.69 116 ILE A O 1
ATOM 942 N N . GLU A 1 117 ? 0.484 4.320 7.331 1.00 88.06 117 GLU A N 1
ATOM 943 C CA . GLU A 1 117 ? -0.318 5.445 7.811 1.00 88.06 117 GLU A CA 1
ATOM 944 C C . GLU A 1 117 ? -1.798 5.100 7.741 1.00 88.06 117 GLU A C 1
ATOM 946 O O . GLU A 1 117 ? -2.294 4.619 6.725 1.00 88.06 117 GLU A O 1
ATOM 951 N N . VAL A 1 118 ? -2.518 5.325 8.834 1.00 91.50 118 VAL A N 1
ATOM 952 C CA . VAL A 1 118 ? -3.915 4.910 8.966 1.00 91.50 118 VAL A CA 1
ATOM 953 C C . VAL A 1 118 ? -4.816 6.136 9.039 1.00 91.50 118 VAL A C 1
ATOM 955 O O . VAL A 1 118 ? -4.830 6.847 10.040 1.00 91.50 118 VAL A O 1
ATOM 958 N N . MET A 1 119 ? -5.611 6.362 7.996 1.00 89.81 119 MET A N 1
ATOM 959 C CA . MET A 1 119 ? -6.456 7.548 7.865 1.00 89.81 119 MET A CA 1
ATOM 960 C C . MET A 1 119 ? -7.929 7.164 7.960 1.00 89.81 119 MET A C 1
ATOM 962 O O . MET A 1 119 ? -8.495 6.591 7.024 1.00 89.81 119 MET A O 1
ATOM 966 N N . LYS A 1 120 ? -8.582 7.498 9.077 1.00 90.75 120 LYS A N 1
ATOM 967 C CA . LYS A 1 120 ? -10.026 7.269 9.250 1.00 90.75 120 LYS A CA 1
ATOM 968 C C . LYS A 1 120 ? -10.847 8.473 8.796 1.00 90.75 120 LYS A C 1
ATOM 970 O O . LYS A 1 120 ? -10.376 9.608 8.800 1.00 90.75 120 LYS A O 1
ATOM 975 N N . ARG A 1 121 ? -12.115 8.261 8.452 1.00 90.56 121 ARG A N 1
ATOM 976 C CA . ARG A 1 121 ? -13.045 9.369 8.188 1.00 90.56 121 ARG A CA 1
ATOM 977 C C . ARG A 1 121 ? -13.428 10.087 9.491 1.00 90.56 121 ARG A C 1
ATOM 979 O O . ARG A 1 121 ? -13.509 9.466 10.555 1.00 90.56 121 ARG A O 1
ATOM 986 N N . TYR A 1 122 ? -13.708 11.388 9.417 1.00 87.31 122 TYR A N 1
ATOM 987 C CA . TYR A 1 122 ? -14.285 12.131 10.543 1.00 87.31 122 TYR A CA 1
ATOM 988 C C . TYR A 1 122 ? -15.570 11.453 11.058 1.00 87.31 122 TYR A C 1
ATOM 990 O O . TYR A 1 122 ? -16.358 10.937 10.266 1.00 87.31 122 TYR A O 1
ATOM 998 N N . GLY A 1 123 ? -15.762 11.425 12.381 1.00 88.31 123 GLY A N 1
ATOM 999 C CA . GLY A 1 123 ? -16.912 10.767 13.021 1.00 88.31 123 GLY A CA 1
ATOM 1000 C C . GLY A 1 123 ? -16.846 9.234 13.089 1.00 88.31 123 GLY A C 1
ATOM 1001 O O . GLY A 1 123 ? -17.806 8.610 13.526 1.00 88.31 123 GLY A O 1
ATOM 1002 N N . THR A 1 124 ? -15.734 8.615 12.678 1.00 91.69 124 THR A N 1
ATOM 1003 C CA . THR A 1 124 ? -15.521 7.156 12.764 1.00 91.69 124 THR A CA 1
ATOM 1004 C C . 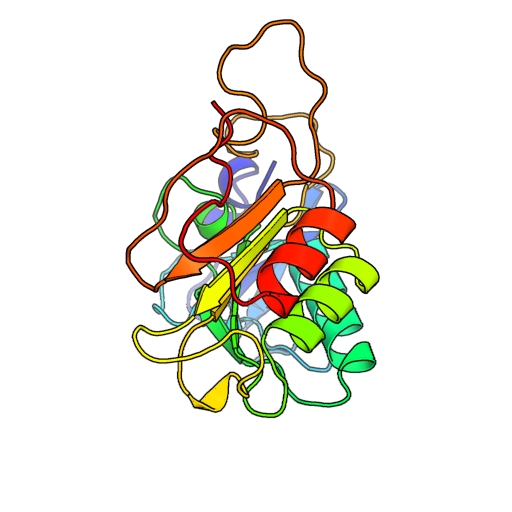THR A 1 124 ? -14.413 6.800 13.763 1.00 91.69 124 THR A C 1
ATOM 1006 O O . THR A 1 124 ? -13.715 7.685 14.270 1.00 91.69 124 THR A O 1
ATOM 1009 N N . SER A 1 125 ? -14.244 5.510 14.047 1.00 92.69 125 SER A N 1
ATOM 1010 C CA . SER A 1 125 ? -13.197 4.920 14.890 1.00 92.69 125 SER A CA 1
ATOM 1011 C C . SER A 1 125 ? -12.337 3.937 14.090 1.00 92.69 125 SER A C 1
ATOM 1013 O O . SER A 1 125 ? -12.821 3.292 13.159 1.00 92.69 125 SER A O 1
ATOM 1015 N N . TYR A 1 126 ? -11.074 3.751 14.484 1.00 92.25 126 TYR A N 1
ATOM 1016 C CA . TYR A 1 126 ? -10.191 2.738 13.883 1.00 92.25 126 TYR A CA 1
ATOM 1017 C C . TYR A 1 126 ? -10.666 1.290 14.114 1.00 92.25 126 TYR A C 1
ATOM 1019 O O . TYR A 1 126 ? -10.231 0.370 13.416 1.00 92.25 126 TYR A O 1
ATOM 1027 N N . GLY A 1 127 ? -11.589 1.078 15.057 1.00 94.88 127 GLY A N 1
ATOM 1028 C CA . GLY A 1 127 ? -12.282 -0.198 15.242 1.00 94.88 127 GLY A CA 1
ATOM 1029 C C . GLY A 1 127 ? -13.375 -0.473 14.201 1.00 94.88 127 GLY A C 1
ATOM 1030 O O . GLY A 1 127 ? -13.773 -1.625 14.035 1.00 94.88 127 GLY A O 1
ATOM 1031 N N . ASN A 1 128 ? -13.858 0.544 13.477 1.00 96.38 128 ASN A N 1
ATOM 1032 C CA . ASN A 1 128 ? -14.856 0.344 12.429 1.00 96.38 128 ASN A CA 1
ATOM 1033 C C . ASN A 1 128 ? -14.259 -0.379 11.216 1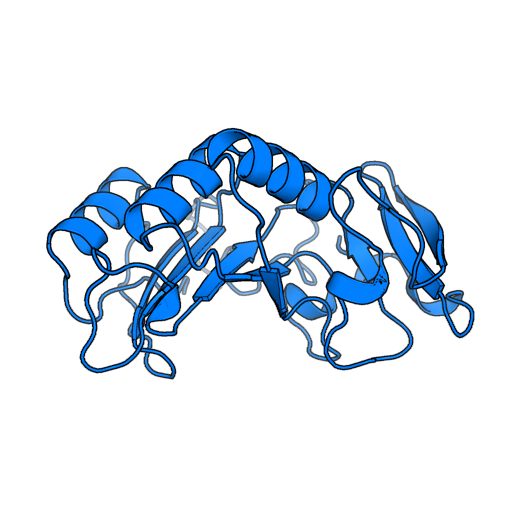.00 96.38 128 ASN A C 1
ATOM 1035 O O . ASN A 1 128 ? -13.072 -0.250 10.917 1.00 96.38 128 ASN A O 1
ATOM 1039 N N . LEU A 1 129 ? -15.115 -1.097 10.483 1.00 97.69 129 LEU A N 1
ATOM 1040 C CA . LEU A 1 129 ? -14.779 -1.612 9.158 1.00 97.69 129 LEU A CA 1
ATOM 1041 C C . LEU A 1 129 ? -14.446 -0.456 8.213 1.00 97.69 129 LEU A C 1
ATOM 1043 O O . LEU A 1 129 ? -15.151 0.549 8.212 1.00 97.69 129 LEU A O 1
ATOM 1047 N N . MET A 1 130 ? -13.444 -0.616 7.348 1.00 96.88 130 MET A N 1
ATOM 1048 C CA . MET A 1 130 ? -13.036 0.434 6.404 1.00 96.88 130 MET A CA 1
ATOM 1049 C C . MET A 1 130 ? -14.118 0.804 5.374 1.00 96.88 130 MET A C 1
ATOM 1051 O O . MET A 1 130 ? -13.985 1.811 4.682 1.00 96.88 130 MET A O 1
ATOM 1055 N N . SER A 1 131 ? -15.223 0.050 5.291 1.00 96.12 131 SER A N 1
ATOM 1056 C CA . SER A 1 131 ? -16.408 0.427 4.509 1.00 96.12 131 SER A CA 1
ATOM 1057 C C . SER A 1 131 ? -17.025 1.766 4.935 1.00 96.12 131 SER A C 1
ATOM 1059 O O . SER A 1 131 ? -17.755 2.367 4.153 1.00 96.12 131 SER A O 1
ATOM 1061 N N . VAL A 1 132 ? -16.731 2.258 6.145 1.00 93.50 132 VAL A N 1
ATOM 1062 C CA . VAL A 1 132 ? -17.170 3.584 6.628 1.00 93.50 132 VAL A CA 1
ATOM 1063 C C . VAL A 1 132 ? -16.422 4.757 5.971 1.00 93.50 132 VAL A C 1
ATOM 1065 O O . VAL A 1 132 ? -16.802 5.919 6.145 1.00 93.50 132 VAL A O 1
ATOM 1068 N N . GLY A 1 133 ? -15.383 4.461 5.186 1.00 92.62 133 GLY A N 1
ATOM 1069 C CA . GLY A 1 133 ? -14.520 5.436 4.529 1.00 92.62 133 GLY A CA 1
ATOM 1070 C C . GLY A 1 133 ? -13.233 5.708 5.306 1.00 92.62 133 GLY A C 1
ATOM 1071 O O . GLY A 1 133 ? -13.171 5.523 6.517 1.00 92.62 133 GLY A O 1
ATOM 1072 N N . GLY A 1 134 ? -12.207 6.159 4.586 1.00 92.00 134 GLY A N 1
ATOM 1073 C CA . GLY A 1 134 ? -10.818 6.197 5.046 1.00 92.00 134 GLY A CA 1
ATOM 1074 C C . GLY A 1 134 ? -9.932 5.284 4.195 1.00 92.00 134 GLY A C 1
ATOM 1075 O O . GLY A 1 134 ? -10.414 4.614 3.278 1.00 92.00 134 GLY A O 1
ATOM 1076 N N . HIS A 1 135 ? -8.635 5.274 4.479 1.00 95.00 135 HIS A N 1
ATOM 1077 C CA . HIS A 1 135 ? -7.649 4.452 3.779 1.00 95.00 135 HIS A CA 1
ATOM 1078 C C . HIS A 1 135 ? -6.457 4.127 4.685 1.00 95.00 135 HIS A C 1
ATOM 1080 O O . HIS A 1 135 ? -6.284 4.718 5.751 1.00 95.00 135 HIS A O 1
ATOM 1086 N N . VAL A 1 136 ? -5.642 3.172 4.248 1.00 94.88 136 VAL A N 1
ATOM 1087 C CA . VAL A 1 136 ? -4.304 2.938 4.793 1.00 94.88 136 VAL A CA 1
ATOM 1088 C C . VAL A 1 136 ? -3.294 3.232 3.689 1.00 94.88 136 VAL A C 1
ATOM 1090 O O . VAL A 1 136 ? -3.408 2.670 2.602 1.00 94.88 136 VAL A O 1
ATOM 1093 N N . HIS A 1 137 ? -2.352 4.126 3.962 1.00 93.19 137 HIS A N 1
ATOM 1094 C CA . HIS A 1 137 ? -1.210 4.431 3.107 1.00 93.19 137 HIS A CA 1
ATOM 1095 C C . HIS A 1 137 ? -0.067 3.467 3.431 1.00 93.19 137 HIS A C 1
ATOM 1097 O O . HIS A 1 137 ? 0.240 3.239 4.607 1.00 93.19 137 HIS A O 1
ATOM 1103 N N . LEU A 1 138 ? 0.527 2.874 2.399 1.00 92.81 138 LEU A N 1
ATOM 1104 C CA . LEU A 1 138 ? 1.566 1.856 2.510 1.00 92.81 138 LEU A CA 1
ATOM 1105 C C . LEU A 1 138 ? 2.694 2.121 1.518 1.00 92.81 138 LEU A C 1
ATOM 1107 O O . LEU A 1 138 ? 2.453 2.106 0.307 1.00 92.81 138 LEU A O 1
ATOM 1111 N N . ASP A 1 139 ? 3.920 2.207 2.037 1.00 86.81 139 ASP A N 1
ATOM 1112 C CA . ASP A 1 139 ? 5.121 2.429 1.227 1.00 86.81 139 ASP A CA 1
ATOM 1113 C C . ASP A 1 139 ? 6.141 1.310 1.415 1.00 86.81 139 ASP A C 1
ATOM 1115 O O . ASP A 1 139 ? 6.294 0.738 2.502 1.00 86.81 139 ASP A O 1
ATOM 1119 N N . VAL A 1 140 ? 6.898 1.033 0.354 1.00 84.31 140 VAL A N 1
ATOM 1120 C CA . VAL A 1 140 ? 8.047 0.126 0.401 1.00 84.31 140 VAL A CA 1
ATOM 1121 C C . VAL A 1 140 ? 9.364 0.872 0.245 1.00 84.31 140 VAL A C 1
ATOM 1123 O O . VAL A 1 140 ? 9.508 1.755 -0.596 1.00 84.31 140 VAL A O 1
ATOM 1126 N N . TYR A 1 141 ? 10.356 0.439 1.020 1.00 72.69 141 TYR A N 1
ATOM 1127 C CA . TYR A 1 141 ? 11.751 0.799 0.798 1.00 72.69 141 TYR A CA 1
ATOM 1128 C C . TYR A 1 141 ? 12.344 -0.094 -0.296 1.00 72.69 141 TYR A C 1
ATOM 1130 O O . TYR A 1 141 ? 12.201 -1.319 -0.250 1.00 72.69 141 TYR A O 1
ATOM 1138 N N . ASP A 1 142 ? 13.015 0.508 -1.274 1.00 62.47 142 ASP A N 1
ATOM 1139 C CA . ASP A 1 142 ? 13.585 -0.205 -2.424 1.00 62.47 142 ASP A CA 1
ATOM 1140 C C . ASP A 1 142 ? 15.034 -0.679 -2.228 1.00 62.47 142 ASP A C 1
ATOM 1142 O O . ASP A 1 142 ? 15.618 -1.244 -3.150 1.00 62.47 142 ASP A O 1
ATOM 1146 N N . GLY A 1 143 ? 15.620 -0.489 -1.041 1.00 54.22 143 GLY A N 1
ATOM 1147 C CA . GLY A 1 143 ? 16.939 -1.036 -0.707 1.00 54.22 143 GLY A CA 1
ATOM 1148 C C . GLY A 1 143 ? 18.129 -0.277 -1.297 1.00 54.22 143 GLY A C 1
ATOM 1149 O O . GLY A 1 143 ? 19.266 -0.632 -1.012 1.00 54.22 143 GLY A O 1
ATOM 1150 N N . SER A 1 144 ? 17.902 0.747 -2.121 1.00 52.41 144 SER A N 1
ATOM 1151 C CA . SER A 1 144 ? 18.971 1.354 -2.924 1.00 52.41 144 SER A CA 1
ATOM 1152 C C . SER A 1 144 ? 19.858 2.358 -2.184 1.00 52.41 144 SER A C 1
ATOM 1154 O O . SER A 1 144 ? 20.806 2.857 -2.786 1.00 52.41 144 SER A O 1
ATOM 1156 N N . GLY A 1 145 ? 19.531 2.738 -0.943 1.00 49.44 145 GLY A N 1
ATOM 1157 C CA . GLY A 1 145 ? 20.221 3.821 -0.225 1.00 49.44 145 GLY A CA 1
ATOM 1158 C C . GLY A 1 145 ? 20.116 5.201 -0.894 1.00 49.44 145 GLY A C 1
ATOM 1159 O O . GLY A 1 145 ? 20.550 6.190 -0.315 1.00 49.44 145 GLY A O 1
ATOM 1160 N N . ASN A 1 146 ? 19.538 5.286 -2.098 1.00 42.25 146 ASN A N 1
ATOM 1161 C CA . ASN A 1 146 ? 19.454 6.499 -2.889 1.00 42.25 146 ASN A CA 1
ATOM 1162 C C . ASN A 1 146 ? 18.143 7.221 -2.564 1.00 42.25 146 ASN A C 1
ATOM 1164 O O . ASN A 1 146 ? 17.059 6.826 -3.006 1.00 42.25 146 ASN A O 1
ATOM 1168 N N . THR A 1 147 ? 18.288 8.261 -1.749 1.00 44.97 147 THR A N 1
ATOM 1169 C CA . THR A 1 147 ? 17.247 9.076 -1.116 1.00 44.97 147 THR A CA 1
ATOM 1170 C C . THR A 1 147 ? 16.677 10.166 -2.021 1.00 44.97 147 THR A C 1
ATOM 1172 O O . THR A 1 147 ? 15.857 10.947 -1.557 1.00 44.97 147 THR A O 1
ATOM 1175 N N . THR A 1 148 ? 17.034 10.228 -3.315 1.00 41.94 148 THR A N 1
ATOM 1176 C CA . THR A 1 148 ? 16.559 11.321 -4.196 1.00 41.94 148 THR A CA 1
ATOM 1177 C C . THR A 1 148 ? 15.031 11.410 -4.252 1.00 41.94 148 THR A C 1
ATOM 1179 O O . THR A 1 148 ? 14.489 12.502 -4.367 1.00 41.94 148 THR A O 1
ATOM 1182 N N . TRP A 1 149 ? 14.351 10.264 -4.123 1.00 43.59 149 TRP A N 1
ATOM 1183 C CA . TRP A 1 149 ? 12.901 10.154 -3.898 1.00 43.59 149 TRP A CA 1
ATOM 1184 C C . TRP A 1 149 ? 12.535 9.106 -2.841 1.00 43.59 149 TRP A C 1
ATOM 1186 O O . TRP A 1 149 ? 11.354 8.852 -2.592 1.00 43.59 149 TRP A O 1
ATOM 1196 N N . GLY A 1 150 ? 13.547 8.499 -2.215 1.00 38.69 150 GLY A N 1
ATOM 1197 C CA . GLY A 1 150 ? 13.404 7.644 -1.044 1.00 38.69 150 GLY A CA 1
ATOM 1198 C C . GLY A 1 150 ? 13.074 8.518 0.152 1.00 38.69 150 GLY A C 1
ATOM 1199 O O . GLY A 1 150 ? 13.948 8.790 0.962 1.00 38.69 150 GLY A O 1
ATOM 1200 N N . THR A 1 151 ? 11.825 8.996 0.172 1.00 41.22 151 THR A N 1
ATOM 1201 C CA . THR A 1 151 ? 11.162 9.737 1.248 1.00 41.22 151 THR A CA 1
ATOM 1202 C C . THR A 1 151 ? 12.003 10.888 1.792 1.00 41.22 151 THR A C 1
ATOM 1204 O O . THR A 1 151 ? 12.832 10.718 2.675 1.00 41.22 151 THR A O 1
ATOM 1207 N N . GLU A 1 152 ? 11.673 12.109 1.385 1.00 37.59 152 GLU A N 1
ATOM 1208 C CA . GLU A 1 152 ? 12.039 13.323 2.133 1.00 37.59 152 GLU A CA 1
ATOM 1209 C C . GLU A 1 152 ? 11.607 13.232 3.620 1.00 37.59 152 GLU A C 1
ATOM 1211 O O . GLU A 1 152 ? 12.117 13.950 4.462 1.00 37.59 152 GLU A O 1
ATOM 1216 N N . TYR A 1 153 ? 10.749 12.260 3.959 1.00 41.94 153 TYR A N 1
ATOM 1217 C CA . TYR A 1 153 ? 10.356 11.846 5.306 1.00 41.94 153 TYR A CA 1
ATOM 1218 C C . TYR A 1 153 ? 11.198 10.722 5.962 1.00 41.94 153 TYR A C 1
ATOM 1220 O O . TYR A 1 153 ? 10.824 10.290 7.050 1.00 41.94 153 TYR A O 1
ATOM 1228 N N . ASP A 1 154 ? 12.259 10.183 5.343 1.00 39.25 154 ASP A N 1
ATOM 1229 C CA . ASP A 1 154 ? 13.133 9.157 5.968 1.00 39.25 154 ASP A CA 1
ATOM 1230 C C . ASP A 1 154 ? 14.312 9.751 6.747 1.00 39.25 154 ASP A C 1
ATOM 1232 O O . ASP A 1 154 ? 14.943 9.010 7.493 1.00 39.25 154 ASP A O 1
ATOM 1236 N N . CYS A 1 155 ? 14.621 11.044 6.602 1.00 46.00 155 CYS A N 1
ATOM 1237 C CA . CYS A 1 155 ? 15.617 11.744 7.424 1.00 46.00 155 CYS A CA 1
ATOM 1238 C C . CYS A 1 155 ? 15.654 13.233 7.064 1.00 46.00 155 CYS A C 1
ATOM 1240 O O . CYS A 1 155 ? 16.401 13.633 6.168 1.00 46.00 155 CYS A O 1
ATOM 1242 N N . PRO A 1 156 ? 14.898 14.086 7.751 1.00 36.69 156 PRO A N 1
ATOM 1243 C CA . PRO A 1 156 ? 14.968 15.508 7.455 1.00 36.69 156 PRO A CA 1
ATOM 1244 C C . PRO A 1 156 ? 16.082 16.055 8.337 1.00 36.69 156 PRO A C 1
ATOM 1246 O O . PRO A 1 156 ? 15.955 16.168 9.553 1.00 36.69 156 PRO A O 1
ATOM 1249 N N . SER A 1 157 ? 17.254 16.206 7.715 1.00 40.81 157 SER A N 1
ATOM 1250 C CA . SER A 1 157 ? 18.413 16.961 8.214 1.00 40.81 157 SER A CA 1
ATOM 1251 C C . SER A 1 157 ? 18.706 16.838 9.719 1.00 40.81 157 SER A C 1
ATOM 1253 O O . SER A 1 157 ? 18.941 17.836 10.397 1.00 40.81 157 SER A O 1
ATOM 1255 N N . CYS A 1 158 ? 18.673 15.625 10.265 1.00 41.72 158 CYS A N 1
ATOM 1256 C CA . CYS A 1 158 ? 19.143 15.352 11.615 1.00 41.72 158 CYS A CA 1
ATOM 1257 C C . CYS A 1 158 ? 20.331 14.417 11.472 1.00 41.72 158 CYS A C 1
ATOM 1259 O O . CYS A 1 158 ? 20.146 13.210 11.340 1.00 41.72 158 CYS A O 1
ATOM 1261 N N . ASP A 1 159 ? 21.542 14.967 11.488 1.00 45.66 159 ASP A N 1
ATOM 1262 C CA . ASP A 1 159 ? 22.816 14.295 11.179 1.00 45.66 159 ASP A CA 1
ATOM 1263 C C . ASP A 1 159 ? 23.163 13.074 12.071 1.00 45.66 159 ASP A C 1
ATOM 1265 O O . ASP A 1 159 ? 24.305 12.616 12.091 1.00 45.66 159 ASP A O 1
ATOM 1269 N N . ARG A 1 160 ? 22.224 12.568 12.888 1.00 40.81 160 ARG A N 1
ATOM 1270 C CA . ARG A 1 160 ? 22.464 11.600 13.968 1.00 40.81 160 ARG A CA 1
ATOM 1271 C C . ARG A 1 160 ? 21.342 10.586 14.241 1.00 40.81 160 ARG A C 1
ATOM 1273 O O . ARG A 1 160 ? 21.461 9.858 15.224 1.00 40.81 160 ARG A O 1
ATOM 1280 N N . ILE A 1 161 ? 20.272 10.499 13.440 1.00 39.88 161 ILE A N 1
ATOM 1281 C CA . ILE A 1 161 ? 19.162 9.559 13.719 1.00 39.88 161 ILE A CA 1
ATOM 1282 C C . ILE A 1 161 ? 19.102 8.443 12.653 1.00 39.88 161 ILE A C 1
ATOM 1284 O O . ILE A 1 161 ? 19.036 8.755 11.467 1.00 39.88 161 ILE A O 1
ATOM 1288 N N . PRO A 1 162 ? 19.131 7.148 13.040 1.00 42.47 162 PRO A N 1
ATOM 1289 C CA . PRO A 1 162 ? 18.941 6.025 12.115 1.00 42.47 162 PRO A CA 1
ATOM 1290 C C . PRO A 1 162 ? 17.595 6.088 11.378 1.00 42.47 162 PRO A C 1
ATOM 1292 O O . PRO A 1 162 ? 16.598 6.505 11.960 1.00 42.47 162 PRO A O 1
ATOM 1295 N N . CYS A 1 163 ? 17.537 5.618 10.129 1.00 52.09 163 CYS A N 1
ATOM 1296 C CA . CYS A 1 163 ? 16.294 5.502 9.360 1.00 52.09 163 CYS A CA 1
ATOM 1297 C C . CYS A 1 163 ? 15.323 4.536 10.063 1.00 52.09 163 CYS A C 1
ATOM 1299 O O . CYS A 1 163 ? 15.533 3.319 10.053 1.00 52.09 163 CYS A O 1
ATOM 1301 N N . TYR A 1 164 ? 14.279 5.063 10.704 1.00 52.50 164 TYR A N 1
ATOM 1302 C CA . TYR A 1 164 ? 13.319 4.255 11.455 1.00 52.50 164 TYR A CA 1
ATOM 1303 C C . TYR A 1 164 ? 12.049 3.955 10.646 1.00 52.50 164 TYR A C 1
ATOM 1305 O O . TYR A 1 164 ? 11.651 4.744 9.791 1.00 52.50 164 TYR A O 1
ATOM 1313 N N . PRO A 1 165 ? 11.369 2.828 10.934 1.00 63.81 165 PRO A N 1
ATOM 1314 C CA . PRO A 1 165 ? 10.005 2.588 10.476 1.00 63.81 165 PRO A CA 1
ATOM 1315 C C . PRO A 1 165 ? 9.076 3.775 10.773 1.00 63.81 165 PRO A C 1
ATOM 1317 O O . PRO A 1 165 ? 9.158 4.388 11.837 1.00 63.81 165 PRO A O 1
ATOM 1320 N N . TRP A 1 166 ? 8.155 4.051 9.852 1.00 72.81 166 TRP A N 1
ATOM 1321 C CA . TRP A 1 166 ? 7.182 5.131 9.962 1.00 72.81 166 TRP A CA 1
ATOM 1322 C C . TRP A 1 166 ? 5.795 4.593 10.274 1.00 72.81 166 TRP A C 1
ATOM 1324 O O . TRP A 1 166 ? 5.216 3.837 9.490 1.00 72.81 166 TRP A O 1
ATOM 1334 N N . TYR A 1 167 ? 5.224 5.038 11.385 1.00 79.38 167 TYR A N 1
ATOM 1335 C CA . TYR A 1 167 ? 3.863 4.685 11.745 1.00 79.38 167 TYR A CA 1
ATOM 1336 C C . TYR A 1 167 ? 3.076 5.925 12.155 1.00 79.38 167 TYR A C 1
ATOM 1338 O O . TYR A 1 167 ? 3.428 6.598 13.129 1.00 79.38 167 TYR A O 1
ATOM 1346 N N . ALA A 1 168 ? 1.999 6.199 11.421 1.00 79.56 168 ALA A N 1
ATOM 1347 C CA . ALA A 1 168 ? 1.146 7.362 11.625 1.00 79.56 168 ALA A CA 1
ATOM 1348 C C . ALA A 1 168 ? -0.340 6.982 11.604 1.00 79.56 168 ALA A C 1
ATOM 1350 O O . ALA A 1 168 ? -0.746 5.959 11.049 1.00 79.56 168 ALA A O 1
ATOM 1351 N N . TRP A 1 169 ? -1.166 7.815 12.225 1.00 84.75 169 TRP A N 1
ATOM 1352 C CA . TRP A 1 169 ? -2.618 7.707 12.178 1.00 84.75 169 TRP A CA 1
ATOM 1353 C C . TRP A 1 169 ? -3.225 9.103 12.257 1.00 84.75 169 TRP A C 1
ATOM 1355 O O . TRP A 1 169 ? -2.633 10.015 12.837 1.00 84.75 169 TRP A O 1
ATOM 1365 N N . GLY A 1 170 ? -4.400 9.273 11.670 1.00 84.62 170 GLY A N 1
ATOM 1366 C CA . GLY A 1 170 ? -5.084 10.554 11.663 1.00 84.62 170 GLY A CA 1
ATOM 1367 C C . GLY A 1 170 ? -6.476 10.488 11.059 1.00 84.62 170 GLY A C 1
ATOM 1368 O O . GLY A 1 170 ? -7.010 9.427 10.705 1.00 84.62 170 GLY A O 1
ATOM 1369 N N . ILE A 1 171 ? -7.080 11.662 10.947 1.00 82.62 171 ILE A N 1
ATOM 1370 C CA . ILE A 1 171 ? -8.367 11.845 10.290 1.00 82.62 171 ILE A CA 1
ATOM 1371 C C . ILE A 1 171 ? -8.119 12.305 8.852 1.00 82.62 171 ILE A C 1
ATOM 1373 O O . ILE A 1 171 ? -7.194 13.051 8.559 1.00 82.62 171 ILE A O 1
ATOM 1377 N N . GLN A 1 172 ? -8.952 11.865 7.915 1.00 74.38 172 GLN A N 1
ATOM 1378 C CA . GLN A 1 172 ? -8.856 12.287 6.522 1.00 74.38 172 GLN A CA 1
ATOM 1379 C C . GLN A 1 172 ? -8.742 13.822 6.412 1.00 74.38 172 GLN A C 1
ATOM 1381 O O . GLN A 1 172 ? -9.586 14.546 6.936 1.00 74.38 172 GLN A O 1
ATOM 1386 N N . ASN A 1 173 ? -7.716 14.293 5.695 1.00 67.38 173 ASN A N 1
ATOM 1387 C CA . ASN A 1 173 ? -7.360 15.709 5.501 1.00 67.38 173 ASN A CA 1
ATOM 1388 C C . ASN A 1 173 ? -6.808 16.447 6.736 1.00 67.38 173 ASN A C 1
ATOM 1390 O O . ASN A 1 173 ? -6.597 17.655 6.662 1.00 67.38 173 ASN A O 1
ATOM 1394 N N . SER A 1 174 ? -6.556 15.758 7.849 1.00 65.06 174 SER A N 1
ATOM 1395 C CA . SER A 1 174 ? -5.877 16.323 9.012 1.00 65.06 174 SER A CA 1
ATOM 1396 C C . SER A 1 174 ? -4.862 15.330 9.563 1.00 65.06 174 SER A C 1
ATOM 1398 O O . SER A 1 174 ? -5.201 14.249 10.039 1.00 65.06 174 SER A O 1
ATOM 1400 N N . TRP A 1 175 ? -3.593 15.710 9.490 1.00 55.94 175 TRP A N 1
ATOM 1401 C CA . TRP A 1 175 ? -2.514 15.018 10.176 1.00 55.94 175 TRP A CA 1
ATOM 1402 C C . TRP A 1 175 ? -1.849 16.010 11.128 1.00 55.94 175 TRP A C 1
ATOM 1404 O O . TRP A 1 175 ? -1.696 17.187 10.800 1.00 55.94 175 TRP A O 1
ATOM 1414 N N . SER A 1 176 ? -1.448 15.553 12.310 1.00 45.22 176 SER A N 1
ATOM 1415 C CA . SER A 1 176 ? -0.605 16.330 13.221 1.00 45.22 176 SER A CA 1
ATOM 1416 C C . SER A 1 176 ? 0.551 15.467 13.696 1.00 45.22 176 SER A C 1
ATOM 1418 O O . SER A 1 176 ? 0.339 14.354 14.173 1.00 45.22 176 SER A O 1
ATOM 1420 N N . ALA A 1 177 ? 1.752 16.018 13.530 1.00 44.41 177 ALA A N 1
ATOM 1421 C CA . ALA A 1 177 ? 3.046 15.392 13.747 1.00 44.41 177 ALA A CA 1
ATOM 1422 C C . ALA A 1 177 ? 3.497 15.426 15.209 1.00 44.41 177 ALA A C 1
ATOM 1424 O O . ALA A 1 177 ? 3.417 16.466 15.856 1.00 44.41 177 ALA A O 1
ATOM 1425 N N . THR A 1 178 ? 4.045 14.317 15.708 1.00 43.12 178 THR A N 1
ATOM 1426 C CA . THR A 1 178 ? 4.869 14.281 16.930 1.00 43.12 178 THR A CA 1
ATOM 1427 C C . THR A 1 178 ? 6.361 14.267 16.573 1.00 43.12 178 THR A C 1
ATOM 1429 O O . THR A 1 178 ? 6.713 14.014 15.426 1.00 43.12 178 THR A O 1
ATOM 1432 N N . SER A 1 179 ? 7.244 14.547 17.538 1.00 42.88 179 SER A N 1
ATOM 1433 C CA . SER A 1 179 ? 8.698 14.719 17.346 1.00 42.88 179 SER A CA 1
ATOM 1434 C C . SER A 1 179 ? 9.561 13.465 17.587 1.00 42.88 179 SER A C 1
ATOM 1436 O O . SER A 1 179 ? 10.783 13.578 17.627 1.00 42.88 179 SER A O 1
ATOM 1438 N N . HIS A 1 180 ? 8.969 12.274 17.769 1.00 47.72 180 HIS A N 1
ATOM 1439 C CA . HIS A 1 180 ? 9.704 11.059 18.165 1.00 47.72 180 HIS A CA 1
ATOM 1440 C C . HIS A 1 180 ? 9.374 9.840 17.277 1.00 47.72 180 HIS A C 1
ATOM 1442 O O . HIS A 1 180 ? 8.223 9.703 16.858 1.00 47.72 180 HIS A O 1
ATOM 1448 N N . PRO A 1 181 ? 10.339 8.927 17.024 1.00 54.94 181 PRO A N 1
ATOM 1449 C CA . PRO A 1 181 ? 10.101 7.681 16.292 1.00 54.94 181 PRO A CA 1
ATOM 1450 C C . PRO A 1 181 ? 9.029 6.814 16.966 1.00 54.94 181 PRO A C 1
ATOM 1452 O O . PRO A 1 181 ? 9.086 6.582 18.174 1.00 54.94 181 PRO A O 1
ATOM 1455 N N . ASN A 1 182 ? 8.089 6.277 16.185 1.00 66.25 182 ASN A N 1
ATOM 1456 C CA . ASN A 1 182 ? 7.037 5.389 16.684 1.00 66.25 182 ASN A CA 1
ATOM 1457 C C . ASN A 1 182 ? 7.409 3.914 16.476 1.00 66.25 182 ASN A C 1
ATOM 1459 O O . ASN A 1 182 ? 7.950 3.527 15.442 1.00 66.25 182 ASN A O 1
ATOM 1463 N N . THR A 1 183 ? 7.050 3.052 17.428 1.00 79.06 183 THR A N 1
ATOM 1464 C CA . THR A 1 183 ? 7.059 1.595 17.214 1.00 79.06 183 THR A CA 1
ATOM 1465 C C . THR A 1 183 ? 5.725 1.131 16.631 1.00 79.06 183 THR A C 1
ATOM 1467 O O . THR A 1 183 ? 4.700 1.796 16.794 1.00 79.06 183 THR A O 1
ATOM 1470 N N . PHE A 1 184 ? 5.697 -0.050 16.006 1.00 84.44 184 PHE A N 1
ATOM 1471 C CA . PHE A 1 184 ? 4.429 -0.623 15.543 1.00 84.44 184 PHE A CA 1
ATOM 1472 C C . PHE A 1 184 ? 3.461 -0.880 16.712 1.00 84.44 184 PHE A C 1
ATOM 1474 O O . PHE A 1 184 ? 2.261 -0.644 16.595 1.00 84.44 184 PHE A O 1
ATOM 1481 N N . ASN A 1 185 ? 3.989 -1.277 17.874 1.00 86.81 185 ASN A N 1
ATOM 1482 C CA . ASN A 1 185 ? 3.195 -1.446 19.092 1.00 86.81 185 ASN A CA 1
ATOM 1483 C C . ASN A 1 185 ? 2.523 -0.138 19.523 1.00 86.81 185 ASN A C 1
ATOM 1485 O O . ASN A 1 185 ? 1.375 -0.158 19.962 1.00 86.81 185 ASN A O 1
ATOM 1489 N N . GLN A 1 186 ? 3.210 0.995 19.362 1.00 83.50 186 GLN A N 1
ATOM 1490 C CA . GLN A 1 186 ? 2.650 2.303 19.677 1.00 83.50 186 GLN A CA 1
ATOM 1491 C C . GLN A 1 186 ? 1.552 2.710 18.696 1.00 83.50 186 GLN A C 1
ATOM 1493 O O . GLN A 1 186 ? 0.486 3.128 19.140 1.00 83.50 186 GLN A O 1
ATOM 1498 N N . LEU A 1 187 ? 1.752 2.501 17.388 1.00 85.25 187 LEU A N 1
ATOM 1499 C CA . LEU A 1 187 ? 0.675 2.663 16.405 1.00 85.25 187 LEU A CA 1
ATOM 1500 C C . LEU A 1 187 ? -0.548 1.846 16.817 1.00 85.25 187 LEU A C 1
ATOM 1502 O O . LEU A 1 187 ? -1.639 2.388 16.961 1.00 85.25 187 LEU A O 1
ATOM 1506 N N . LEU A 1 188 ? -0.360 0.551 17.056 1.00 90.81 188 LEU A N 1
ATOM 1507 C CA . LEU A 1 188 ? -1.453 -0.352 17.380 1.00 90.81 188 LEU A CA 1
ATOM 1508 C C . LEU A 1 188 ? -2.179 0.051 18.668 1.00 90.81 188 LEU A C 1
ATOM 1510 O O . LEU A 1 188 ? -3.408 -0.011 18.719 1.00 90.81 188 LEU A O 1
ATOM 1514 N N . HIS A 1 189 ? -1.434 0.483 19.687 1.00 89.00 189 HIS A N 1
ATOM 1515 C CA . HIS A 1 189 ? -2.000 1.033 20.914 1.00 89.00 189 HIS A CA 1
ATOM 1516 C C . HIS A 1 189 ? -2.896 2.241 20.615 1.00 89.00 189 HIS A C 1
ATOM 1518 O O . HIS A 1 189 ? -4.055 2.243 21.020 1.00 89.00 189 HIS A O 1
ATOM 1524 N N . ASN A 1 190 ? -2.408 3.207 19.836 1.00 87.12 190 ASN A N 1
ATOM 1525 C CA . ASN A 1 190 ? -3.140 4.434 19.520 1.00 87.12 190 ASN A CA 1
ATOM 1526 C C . ASN A 1 190 ? -4.379 4.195 18.650 1.00 87.12 190 ASN A C 1
ATOM 1528 O O . ASN A 1 190 ? -5.419 4.820 18.858 1.00 87.12 190 ASN A O 1
ATOM 1532 N N . LEU A 1 191 ? -4.316 3.243 17.716 1.00 90.06 191 LEU A N 1
ATOM 1533 C CA . LEU A 1 191 ? -5.496 2.823 16.961 1.00 90.06 191 LEU A CA 1
ATOM 1534 C C . LEU A 1 191 ? -6.546 2.186 17.887 1.00 90.06 191 LEU A C 1
ATOM 1536 O O . LEU A 1 191 ? -7.731 2.499 17.776 1.00 90.06 191 LEU A O 1
ATOM 1540 N N . LYS A 1 192 ? -6.123 1.318 18.818 1.00 92.31 192 LYS A N 1
ATOM 1541 C CA . LYS A 1 192 ? -7.012 0.622 19.768 1.00 92.31 192 LYS A CA 1
ATOM 1542 C C . LYS A 1 192 ? -7.657 1.568 20.780 1.00 92.31 192 LYS A C 1
ATOM 1544 O O . LYS A 1 192 ? -8.830 1.392 21.093 1.00 92.31 192 LYS A O 1
ATOM 1549 N N . THR A 1 193 ? -6.929 2.575 21.256 1.00 89.06 193 THR A N 1
ATOM 1550 C CA . THR A 1 193 ? -7.468 3.625 22.137 1.00 89.06 193 THR A CA 1
ATOM 1551 C C . THR A 1 193 ? -8.238 4.700 21.371 1.00 89.06 193 THR A C 1
ATOM 1553 O O . THR A 1 193 ? -8.776 5.618 21.984 1.00 89.06 193 THR A O 1
ATOM 1556 N N . ASN A 1 194 ? -8.325 4.578 20.039 1.00 84.88 194 ASN A N 1
ATOM 1557 C CA . ASN A 1 194 ? -8.923 5.563 19.146 1.00 84.88 194 ASN A CA 1
ATOM 1558 C C . ASN A 1 194 ? -8.381 6.980 19.400 1.00 84.88 194 ASN A C 1
ATOM 1560 O O . ASN A 1 194 ? -9.136 7.953 19.401 1.00 84.88 194 ASN A O 1
ATOM 1564 N N . ALA A 1 195 ? -7.072 7.074 19.644 1.00 75.69 195 ALA A N 1
ATOM 1565 C CA . ALA A 1 195 ? -6.406 8.317 19.986 1.00 75.69 195 ALA A CA 1
ATOM 1566 C C . ALA A 1 195 ? -6.635 9.377 18.898 1.00 75.69 195 ALA A C 1
ATOM 1568 O O . ALA A 1 195 ? -6.468 9.117 17.699 1.00 75.69 195 ALA A O 1
ATOM 1569 N N . HIS A 1 196 ? -7.020 10.576 19.337 1.00 66.94 196 HIS A N 1
ATOM 1570 C CA . HIS A 1 196 ? -7.111 11.753 18.481 1.00 66.94 196 HIS A CA 1
ATOM 1571 C C . HIS A 1 196 ? -5.700 12.223 18.068 1.00 66.94 196 HIS A C 1
ATOM 1573 O O . HIS A 1 196 ? -4.738 12.034 18.811 1.00 66.94 196 HIS A O 1
ATOM 1579 N N . ASP A 1 197 ? -5.609 12.755 16.846 1.00 62.12 197 ASP A N 1
ATOM 1580 C CA . ASP A 1 197 ? -4.423 13.193 16.089 1.00 62.12 197 ASP A CA 1
ATOM 1581 C C . ASP A 1 197 ? -3.093 13.281 16.853 1.00 62.12 197 ASP A C 1
ATOM 1583 O O . ASP A 1 197 ? -2.839 14.247 17.566 1.00 62.12 197 ASP A O 1
ATOM 1587 N N . THR A 1 198 ? -2.209 12.298 16.644 1.00 52.66 198 THR A N 1
ATOM 1588 C CA . THR A 1 198 ? -0.808 12.332 17.115 1.00 52.66 198 THR A CA 1
ATOM 1589 C C . THR A 1 198 ? 0.123 11.439 16.260 1.00 52.66 198 THR A C 1
ATOM 1591 O O . THR A 1 198 ? 0.917 10.669 16.786 1.00 52.66 198 THR A O 1
ATOM 1594 N N . GLY A 1 199 ? 0.068 11.504 14.925 1.00 45.56 199 GLY A N 1
ATOM 1595 C CA . GLY A 1 199 ? 0.958 10.726 14.041 1.00 45.56 199 GLY A CA 1
ATOM 1596 C C . GLY A 1 199 ? 2.191 11.508 13.563 1.00 45.56 199 GLY A C 1
ATOM 1597 O O . GLY A 1 199 ? 2.019 12.484 12.851 1.00 45.56 199 GLY A O 1
ATOM 1598 N N . TYR A 1 200 ? 3.410 11.061 13.913 1.00 48.38 200 TYR A N 1
ATOM 1599 C CA . TYR A 1 200 ? 4.745 11.576 13.513 1.00 48.38 200 TYR A CA 1
ATOM 1600 C C . TYR A 1 200 ? 4.799 12.162 12.088 1.00 48.38 200 TYR A C 1
ATOM 1602 O O . TYR A 1 200 ? 4.413 11.489 11.138 1.00 48.38 200 TYR A O 1
ATOM 1610 N N . ARG A 1 201 ? 5.339 13.383 11.935 1.00 39.88 201 ARG A N 1
ATOM 1611 C CA . ARG A 1 201 ? 6.116 13.740 10.745 1.00 39.88 201 ARG A CA 1
ATOM 1612 C C . ARG A 1 201 ? 7.570 13.620 11.172 1.00 39.88 201 ARG A C 1
ATOM 1614 O O . ARG A 1 201 ? 8.017 14.374 12.029 1.00 39.88 201 ARG A O 1
ATOM 1621 N N . GLY A 1 202 ? 8.288 12.691 10.563 1.00 39.62 202 GLY A N 1
ATOM 1622 C CA . GLY A 1 202 ? 9.715 12.835 10.310 1.00 39.62 202 GLY A CA 1
ATOM 1623 C C . GLY A 1 202 ? 9.994 14.255 9.929 1.00 39.62 202 GLY A C 1
ATOM 1624 O O . GLY A 1 202 ? 9.178 14.850 9.231 1.00 39.62 202 GLY A O 1
ATOM 1625 N N . CYS A 1 203 ? 11.085 14.733 10.511 1.00 38.81 203 CYS A N 1
ATOM 1626 C CA . CYS A 1 203 ? 11.505 16.114 10.649 1.00 38.81 203 CYS A CA 1
ATOM 1627 C C . CYS A 1 203 ? 11.116 17.121 9.528 1.00 38.81 203 CYS A C 1
ATOM 1629 O O . CYS A 1 203 ? 10.816 16.785 8.363 1.00 38.81 203 CYS A O 1
#

Nearest PDB structures (foldseek):
  1lbu-assembly1_A  TM=6.867E-01  e=2.128E-03  Streptomyces albus G

pLDDT: mean 82.77, std 19.2, range [36.69, 98.5]

Sequence (203 aa):
MGIKDTGCLNHVPYGYGVLRSYNGKCHYYRDNQHIRHNFKMKEFNPKRIHPYGVMEKLVDDLQKMRYLLGVPIIVTSGYRRESNPHGAGLAADITVPRKSFIQVAEAAYHAGFRRIEVMKRYGTSYGNLMSVGGHVHLDVYDGSGNTTWGTEYDCPSCDRIPCYPWYAWGIQNSWSATSHPNTFNQLLHNLKTNAHDTGYRGC

Foldseek 3Di:
DFCVVLCLQVPADPQWEWEAELPSDIDIDGQQDDPDPQDGFVQQPPVSDHHHYAYNLQVQLVVQLCVQVVADKRFPHAADCDLAQRVSNFKTWIAGQADALLSSLVSSVVSPFLEKEWEAAPPDASRDGCVNDTTIMTGDDSPPPDVSHVDCQQAVPDPDDHRGRFYYYAYVPDADADDDGDDSVRNSVCSVVSPHHYGHRRD

Mean predicted aligned error: 6.97 Å

Secondary structure (DSSP, 8-state):
--TGGGTGGGGPPTTEEEEEPTTS-EEEEETTSEEETTEEGGGG-TT--SS-EEEHHHHHHHHHHHHHHTS--EEEE---SSSSTTTTT-EEEEE-TTSBHHHHHHHHHHHT-SEEEEEEPTT--TTSBGGGSEEEEEE---S---TTSS-TTS-SS-TT-----EEEEEETTB----SSPPPHHHHHHHHHTT--S------